Protein AF-A0A832HFG2-F1 (afdb_monomer_lite)

Sequence (215 aa):
MIRKLAVKIGLEKRGKFFDDRIAFDFKPMINHLLESFFGEQVEHHALNGVIERIPVWQYLATHFQLSTGYSTPRMMLVFLEKCRLAAIHYYNNNYVIEGNKYFPIIPRKSICEAYKNFKDYLWNVIDIDAQSMNQQVRYFRLKANNKFQFRDVMLTCDLGEKKAHELIMVMQHLGLIKCENPSDLLINRHYSFALLFMSLPSSQTETPQGLVSES

Secondary structure (DSSP, 8-state):
--------------S--S-TT----HHHHHHHHHHHHH-SEEEEE-TTS-EEEEEHHHHHHHHT--TTS---HHHHHHHHHHHHHHHHHHHHH-----S-SS--SS-HHHHHHHHHHHHHHHHHHHHHHTGGGHHHHHHHHHH--SEEEHHHHHHHHT--HHHHHHHHHHHHHTTSEEES-TTS-GGG-EEEE-GGGPPPP--------------

Structure (mmCIF, N/CA/C/O backbone):
data_AF-A0A832HFG2-F1
#
_entry.id   AF-A0A832HFG2-F1
#
loop_
_atom_site.group_PDB
_atom_site.id
_atom_site.type_symbol
_atom_site.label_atom_id
_atom_site.label_alt_id
_atom_site.label_comp_id
_atom_site.label_asym_id
_atom_site.label_entity_id
_atom_site.label_seq_id
_atom_site.pdbx_PDB_ins_code
_atom_site.Cartn_x
_atom_site.Cartn_y
_atom_site.Cartn_z
_atom_site.occupancy
_atom_site.B_iso_or_equiv
_atom_site.auth_seq_id
_atom_site.auth_comp_id
_atom_site.auth_asym_id
_atom_site.auth_atom_id
_atom_site.pdbx_PDB_model_num
ATOM 1 N N . MET A 1 1 ? 25.067 47.223 25.010 1.00 33.91 1 MET A N 1
ATOM 2 C CA . MET A 1 1 ? 23.737 47.724 24.595 1.00 33.91 1 MET A CA 1
ATOM 3 C C . MET A 1 1 ? 23.189 46.771 23.532 1.00 33.91 1 MET A C 1
ATOM 5 O O . MET A 1 1 ? 23.492 46.933 22.362 1.00 33.91 1 MET A O 1
ATOM 9 N N . ILE A 1 2 ? 22.492 45.705 23.940 1.00 28.05 2 ILE A N 1
ATOM 10 C CA . ILE A 1 2 ? 21.964 44.662 23.039 1.00 28.05 2 ILE A CA 1
ATOM 11 C C . ILE A 1 2 ? 20.440 44.800 23.047 1.00 28.05 2 ILE A C 1
ATOM 13 O O . ILE A 1 2 ? 19.812 44.595 24.085 1.00 28.05 2 ILE A O 1
ATOM 17 N N . ARG A 1 3 ? 19.842 45.209 21.922 1.00 27.83 3 ARG A N 1
ATOM 18 C CA . ARG A 1 3 ? 18.383 45.298 21.777 1.00 27.83 3 ARG A CA 1
ATOM 19 C C . ARG A 1 3 ? 17.832 43.987 21.220 1.00 27.83 3 ARG A C 1
ATOM 21 O O . ARG A 1 3 ? 18.159 43.584 20.111 1.00 27.83 3 ARG A O 1
ATOM 28 N N . LYS A 1 4 ? 16.974 43.361 22.030 1.00 35.34 4 LYS A N 1
ATOM 29 C CA . LYS A 1 4 ? 16.035 42.296 21.667 1.00 35.34 4 LYS A CA 1
ATOM 30 C C . LYS A 1 4 ? 15.167 42.736 20.484 1.00 35.34 4 LYS A C 1
ATOM 32 O O . LYS A 1 4 ? 14.599 43.825 20.525 1.00 35.34 4 LYS A O 1
ATOM 37 N N . LEU A 1 5 ? 14.972 41.850 19.513 1.00 27.36 5 LEU A N 1
ATOM 38 C CA . LEU A 1 5 ? 13.844 41.917 18.588 1.00 27.36 5 LEU A CA 1
ATOM 39 C C . LEU A 1 5 ? 13.215 40.527 18.498 1.00 27.36 5 LEU A C 1
ATOM 41 O O . LEU A 1 5 ? 13.706 39.632 17.818 1.00 27.36 5 LEU A O 1
ATOM 45 N N . ALA A 1 6 ? 12.139 40.357 19.262 1.00 32.69 6 ALA A N 1
ATOM 46 C CA . ALA A 1 6 ? 11.193 39.271 19.089 1.00 32.69 6 ALA A CA 1
ATOM 47 C C . ALA A 1 6 ? 10.381 39.565 17.822 1.00 32.69 6 ALA A C 1
ATOM 49 O O . ALA A 1 6 ? 9.654 40.558 17.773 1.00 32.69 6 ALA A O 1
ATOM 50 N N . VAL A 1 7 ? 10.513 38.723 16.796 1.00 31.81 7 VAL A N 1
ATOM 51 C CA . VAL A 1 7 ? 9.675 38.798 15.596 1.00 31.81 7 VAL A CA 1
ATOM 52 C C . VAL A 1 7 ? 8.570 37.756 15.711 1.00 31.81 7 VAL A C 1
ATOM 54 O O . VAL A 1 7 ? 8.796 36.551 15.763 1.00 31.81 7 VAL A O 1
ATOM 57 N N . LYS A 1 8 ? 7.359 38.295 15.798 1.00 30.77 8 LYS A N 1
ATOM 58 C CA . LYS A 1 8 ? 6.054 37.646 15.850 1.00 30.77 8 LYS A CA 1
ATOM 59 C C . LYS A 1 8 ? 5.861 36.792 14.586 1.00 30.77 8 LYS A C 1
ATOM 61 O O . LYS A 1 8 ? 5.775 37.332 13.487 1.00 30.77 8 LYS A O 1
ATOM 66 N N . ILE A 1 9 ? 5.809 35.468 14.733 1.00 32.28 9 ILE A N 1
ATOM 67 C CA . ILE A 1 9 ? 5.514 34.542 13.632 1.00 32.28 9 ILE A CA 1
ATOM 68 C C . ILE A 1 9 ? 4.010 34.619 13.341 1.00 32.28 9 ILE A C 1
ATOM 70 O O . ILE A 1 9 ? 3.194 34.056 14.065 1.00 32.28 9 ILE A O 1
ATOM 74 N N . GLY A 1 10 ? 3.652 35.358 12.290 1.00 28.27 10 GLY A N 1
ATOM 75 C CA . GLY A 1 10 ? 2.326 35.335 11.678 1.00 28.27 10 GLY A CA 1
ATOM 76 C C . GLY A 1 10 ? 2.211 34.163 10.704 1.00 28.27 10 GLY A C 1
ATOM 77 O O . GLY A 1 10 ? 2.682 34.235 9.570 1.00 28.27 10 GLY A O 1
ATOM 78 N N . LEU A 1 11 ? 1.588 33.080 11.163 1.00 33.16 11 LEU A N 1
ATOM 79 C CA . LEU A 1 11 ? 1.182 31.906 10.387 1.00 33.16 11 LEU A CA 1
ATOM 80 C C . LEU A 1 11 ? -0.069 32.207 9.537 1.00 33.16 11 LEU A C 1
ATOM 82 O O . LEU A 1 11 ? -1.108 31.632 9.810 1.00 33.16 11 LEU A O 1
ATOM 86 N N . GLU A 1 12 ? -0.024 33.087 8.526 1.00 32.59 12 GLU A N 1
ATOM 87 C CA . GLU A 1 12 ? -1.248 33.334 7.716 1.00 32.59 12 GLU A CA 1
ATOM 88 C C . GLU A 1 12 ? -1.092 33.544 6.198 1.00 32.59 12 GLU A C 1
ATOM 90 O O . GLU A 1 12 ? -2.097 33.723 5.518 1.00 32.59 12 GLU A O 1
ATOM 95 N N . LYS A 1 13 ? 0.097 33.461 5.582 1.00 34.69 13 LYS A N 1
ATOM 96 C CA . LYS A 1 13 ? 0.202 33.638 4.108 1.00 34.69 13 LYS A CA 1
ATOM 97 C C . LYS A 1 13 ? 1.185 32.705 3.391 1.00 34.69 13 LYS A C 1
ATOM 99 O O . LYS A 1 13 ? 1.974 33.149 2.566 1.00 34.69 13 LYS A O 1
ATOM 104 N N . ARG A 1 14 ? 1.101 31.389 3.622 1.00 34.31 14 ARG A N 1
ATOM 105 C CA . ARG A 1 14 ? 1.742 30.370 2.752 1.00 34.31 14 ARG A CA 1
ATOM 106 C C . ARG A 1 14 ? 0.775 29.831 1.687 1.00 34.31 14 ARG A C 1
ATOM 108 O O . ARG A 1 14 ? 0.582 28.630 1.575 1.00 34.31 14 ARG A O 1
ATOM 115 N N . GLY A 1 15 ? 0.139 30.730 0.936 1.00 32.56 15 GLY A N 1
ATOM 116 C CA . GLY A 1 15 ? -0.850 30.364 -0.088 1.00 32.56 15 GLY A CA 1
ATOM 117 C C . GLY A 1 15 ? -0.667 31.030 -1.450 1.00 32.56 15 GLY A C 1
ATOM 118 O O . GLY A 1 15 ? -1.544 30.882 -2.289 1.00 32.56 15 GLY A O 1
ATOM 119 N N . LYS A 1 16 ? 0.411 31.793 -1.684 1.00 35.56 16 LYS A N 1
ATOM 120 C CA . LYS A 1 16 ? 0.638 32.501 -2.960 1.00 35.56 16 LYS A CA 1
ATOM 121 C C . LYS A 1 16 ? 2.129 32.680 -3.256 1.00 35.56 16 LYS A C 1
ATOM 123 O O . LYS A 1 16 ? 2.655 33.774 -3.114 1.00 35.56 16 LYS A O 1
ATOM 128 N N . PHE A 1 17 ? 2.806 31.599 -3.630 1.00 34.53 17 PHE A N 1
ATOM 129 C CA . PHE A 1 17 ? 4.113 31.658 -4.300 1.00 34.53 17 PHE A CA 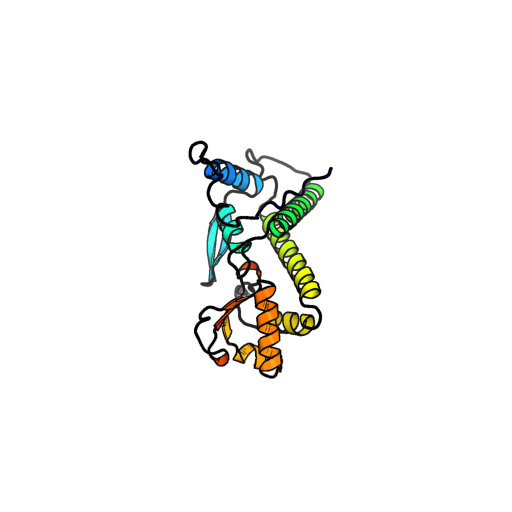1
ATOM 130 C C . PHE A 1 17 ? 4.201 30.551 -5.355 1.00 34.53 17 PHE A C 1
ATOM 132 O O . PHE A 1 17 ? 5.096 29.720 -5.328 1.00 34.53 17 PHE A O 1
ATOM 139 N N . PHE A 1 18 ? 3.240 30.530 -6.273 1.00 35.78 18 PHE A N 1
ATOM 140 C CA . PHE A 1 18 ? 3.495 30.120 -7.647 1.00 35.78 18 PHE A CA 1
ATOM 141 C C . PHE A 1 18 ? 2.817 31.183 -8.507 1.00 35.78 18 PHE A C 1
ATOM 143 O O . PHE A 1 18 ? 1.620 31.419 -8.392 1.00 35.78 18 PHE A O 1
ATOM 150 N N . ASP A 1 19 ? 3.637 31.954 -9.211 1.00 33.66 19 ASP A N 1
ATOM 151 C CA . ASP A 1 19 ? 3.201 32.986 -10.141 1.00 33.66 19 ASP A CA 1
ATOM 152 C C . ASP A 1 19 ? 2.594 32.280 -11.361 1.00 33.66 19 ASP A C 1
ATOM 154 O O . ASP A 1 19 ? 3.308 31.621 -12.118 1.00 33.66 19 ASP A O 1
ATOM 158 N N . ASP A 1 20 ? 1.276 32.393 -11.540 1.00 38.72 20 ASP A N 1
ATOM 159 C CA . ASP A 1 20 ? 0.493 31.754 -12.613 1.00 38.72 20 ASP A CA 1
ATOM 160 C C . ASP A 1 20 ? 0.859 32.247 -14.034 1.00 38.72 20 ASP A C 1
ATOM 162 O O . ASP A 1 20 ? 0.207 31.900 -15.016 1.00 38.72 20 ASP A O 1
ATOM 166 N N . ARG A 1 21 ? 1.912 33.061 -14.179 1.00 37.81 21 ARG A N 1
ATOM 167 C CA . ARG A 1 21 ? 2.400 33.597 -15.461 1.00 37.81 21 ARG A CA 1
ATOM 168 C C . ARG A 1 21 ? 3.564 32.812 -16.070 1.00 37.81 21 ARG A C 1
ATOM 170 O O . ARG A 1 21 ? 3.976 33.123 -17.183 1.00 37.81 21 ARG A O 1
ATOM 177 N N . ILE A 1 22 ? 4.052 31.772 -15.388 1.00 41.56 22 ILE A N 1
ATOM 178 C CA . ILE A 1 22 ? 4.981 30.766 -15.939 1.00 41.56 22 ILE A CA 1
ATOM 179 C C . ILE A 1 22 ? 4.346 29.372 -15.813 1.00 41.56 22 ILE A C 1
ATOM 181 O O . ILE A 1 22 ? 4.968 28.408 -15.379 1.00 41.56 22 ILE A O 1
ATOM 185 N N . ALA A 1 23 ? 3.073 29.241 -16.183 1.00 40.44 23 ALA A N 1
ATOM 186 C CA . ALA A 1 23 ? 2.480 27.938 -16.451 1.00 40.44 23 ALA A CA 1
ATOM 187 C C . ALA A 1 23 ? 2.854 27.516 -17.882 1.00 40.44 23 ALA A C 1
ATOM 189 O O . ALA A 1 23 ? 2.008 27.446 -18.769 1.00 40.44 23 ALA A O 1
ATOM 190 N N . PHE A 1 24 ? 4.145 27.265 -18.132 1.00 47.78 24 PHE A N 1
ATOM 191 C CA . PHE A 1 24 ? 4.485 26.334 -19.205 1.00 47.78 24 PHE A CA 1
ATOM 192 C C . PHE A 1 24 ? 3.802 25.032 -18.792 1.00 47.78 24 PHE A C 1
ATOM 194 O O . PHE A 1 24 ? 4.048 24.553 -17.683 1.00 47.78 24 PHE A O 1
ATOM 201 N N . ASP A 1 25 ? 2.858 24.532 -19.588 1.00 55.69 25 ASP A N 1
ATOM 202 C CA . ASP A 1 25 ? 2.161 23.295 -19.256 1.00 55.69 25 ASP A CA 1
ATOM 203 C C . ASP A 1 25 ? 3.201 22.172 -19.336 1.00 55.69 25 ASP A C 1
ATOM 205 O O . ASP A 1 25 ? 3.482 21.614 -20.390 1.00 55.69 25 ASP A O 1
ATOM 209 N N . PHE A 1 26 ? 3.893 21.922 -18.224 1.00 58.81 26 PHE A N 1
ATOM 210 C CA . PHE A 1 26 ? 4.917 20.890 -18.108 1.00 58.81 26 PHE A CA 1
ATOM 211 C C . PHE A 1 26 ? 4.281 19.501 -18.132 1.00 58.81 26 PHE A C 1
ATOM 213 O O . PHE A 1 26 ? 4.983 18.508 -18.294 1.00 58.81 26 PHE A O 1
ATOM 220 N N . LYS A 1 27 ? 2.956 19.403 -17.981 1.00 62.97 27 LYS A N 1
ATOM 221 C CA . LYS A 1 27 ? 2.238 18.138 -17.851 1.00 62.97 27 LYS A CA 1
ATOM 222 C C . LYS A 1 27 ? 2.335 17.262 -19.109 1.00 62.97 27 LYS A C 1
ATOM 224 O O . LYS A 1 27 ? 2.682 16.095 -18.948 1.00 62.97 27 LYS A O 1
ATOM 229 N N . PRO A 1 28 ? 2.135 17.763 -20.345 1.00 69.06 28 PRO A N 1
ATOM 230 C CA . PRO A 1 28 ? 2.332 16.977 -21.561 1.00 69.06 28 PRO A CA 1
ATOM 231 C C . PRO A 1 28 ? 3.792 16.556 -21.743 1.00 69.06 28 PRO A C 1
ATOM 233 O O . PRO A 1 28 ? 4.052 15.413 -22.099 1.00 69.06 28 PRO A O 1
ATOM 236 N N . MET A 1 29 ? 4.751 17.437 -21.430 1.00 69.25 29 MET A N 1
ATOM 237 C CA . MET A 1 29 ? 6.182 17.123 -21.520 1.00 69.25 29 MET A CA 1
ATOM 238 C C . MET A 1 29 ? 6.594 16.037 -20.514 1.00 69.25 29 MET A C 1
ATOM 240 O O . MET A 1 29 ? 7.315 15.108 -20.869 1.00 69.25 29 MET A O 1
ATOM 244 N N . ILE A 1 30 ? 6.111 16.121 -19.271 1.00 67.81 30 ILE A N 1
ATOM 245 C CA . ILE A 1 30 ? 6.338 15.113 -18.228 1.00 67.81 30 ILE A CA 1
ATOM 246 C C . ILE A 1 30 ? 5.674 13.790 -18.612 1.00 67.81 30 ILE A C 1
ATOM 248 O O . ILE A 1 30 ? 6.295 12.743 -18.465 1.00 67.81 30 ILE A O 1
ATOM 252 N N . ASN A 1 31 ? 4.447 13.819 -19.136 1.00 70.00 31 ASN A N 1
ATOM 253 C CA . ASN A 1 31 ? 3.761 12.612 -19.593 1.00 70.00 31 ASN A CA 1
ATOM 254 C C . ASN A 1 31 ? 4.533 11.934 -20.729 1.00 70.00 31 ASN A C 1
ATOM 256 O O . ASN A 1 31 ? 4.782 10.736 -20.644 1.00 70.00 31 ASN A O 1
ATOM 260 N N . HIS A 1 32 ? 5.010 12.694 -21.720 1.00 67.44 32 HIS A N 1
ATOM 261 C CA . HIS A 1 32 ? 5.836 12.152 -22.799 1.00 67.44 32 HIS A CA 1
ATOM 262 C C . HIS A 1 32 ? 7.171 11.593 -22.307 1.00 67.44 32 HIS A C 1
ATOM 264 O O . HIS A 1 32 ? 7.631 10.561 -22.798 1.00 67.44 32 HIS A O 1
ATOM 270 N N . LEU A 1 33 ? 7.790 12.240 -21.317 1.00 67.62 33 LEU A N 1
ATOM 271 C CA . LEU A 1 33 ? 8.981 11.711 -20.666 1.00 67.62 33 LEU A CA 1
ATOM 272 C C . LEU A 1 33 ? 8.664 10.368 -19.993 1.00 67.62 33 LEU A C 1
ATOM 274 O O . LEU A 1 33 ? 9.353 9.383 -20.234 1.00 67.62 33 LEU A O 1
ATOM 278 N N . LEU A 1 34 ? 7.591 10.293 -19.202 1.00 67.88 34 LEU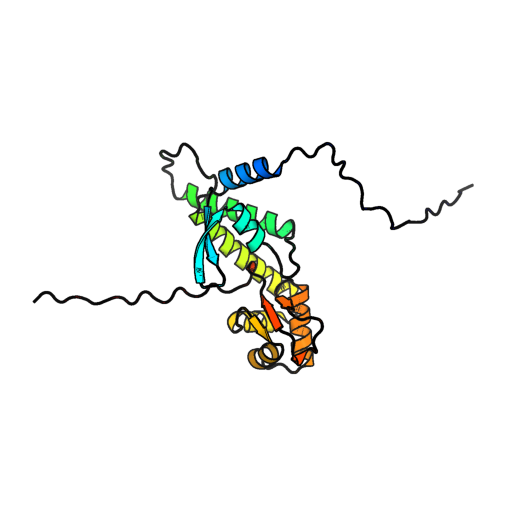 A N 1
ATOM 279 C CA . LEU A 1 34 ? 7.168 9.058 -18.539 1.00 67.88 34 LEU A CA 1
ATOM 280 C C . LEU A 1 34 ? 6.860 7.943 -19.545 1.00 67.88 34 LEU A C 1
ATOM 282 O O . LEU A 1 34 ? 7.320 6.821 -19.361 1.00 67.88 34 LEU A O 1
ATOM 286 N N . GLU A 1 35 ? 6.152 8.247 -20.628 1.00 70.44 35 GLU A N 1
ATOM 287 C CA . GLU A 1 35 ? 5.851 7.297 -21.705 1.00 70.44 35 GLU A CA 1
ATOM 288 C C . GLU A 1 35 ? 7.126 6.825 -22.422 1.00 70.44 35 GLU A C 1
ATOM 290 O O . GLU A 1 35 ? 7.255 5.647 -22.743 1.00 70.44 35 GLU A O 1
ATOM 295 N N . SER A 1 36 ? 8.120 7.700 -22.595 1.00 65.56 36 SER A N 1
ATOM 296 C CA . SER A 1 36 ? 9.416 7.332 -23.185 1.00 65.56 36 SER A CA 1
ATOM 297 C C . SER A 1 36 ? 10.249 6.429 -22.267 1.00 65.56 36 SER A C 1
ATOM 299 O O . SER A 1 36 ? 10.981 5.563 -22.739 1.00 65.56 36 SER A O 1
ATOM 301 N N . PHE A 1 37 ? 10.148 6.608 -20.947 1.00 66.06 37 PHE A N 1
ATOM 302 C CA . PHE A 1 37 ? 10.891 5.805 -19.968 1.00 66.06 37 PHE A CA 1
ATOM 303 C C . PHE A 1 37 ? 10.221 4.460 -19.662 1.00 66.06 37 PHE A C 1
ATOM 305 O O . PHE A 1 37 ? 10.916 3.454 -19.500 1.00 66.06 37 PHE A O 1
ATOM 312 N N . PHE A 1 38 ? 8.890 4.445 -19.577 1.00 65.06 38 PHE A N 1
ATOM 313 C CA . PHE A 1 38 ? 8.098 3.320 -19.078 1.00 65.06 38 PHE A CA 1
ATOM 314 C C . PHE A 1 38 ? 7.196 2.662 -20.144 1.00 65.06 38 PHE A C 1
ATOM 316 O O . PHE A 1 38 ? 6.527 1.666 -19.865 1.00 65.06 38 PHE A O 1
ATOM 323 N N . GLY A 1 39 ? 7.178 3.187 -21.369 1.00 67.38 39 GLY A N 1
ATOM 324 C CA . GLY A 1 39 ? 6.240 2.794 -22.419 1.00 67.38 39 GLY A CA 1
ATOM 325 C C . GLY A 1 39 ? 4.888 3.506 -22.303 1.00 67.38 39 GLY A C 1
ATOM 326 O O . GLY A 1 39 ? 4.540 4.071 -21.269 1.00 67.38 39 GLY A O 1
ATOM 327 N N . GLU A 1 40 ? 4.102 3.472 -23.379 1.00 67.62 40 GLU A N 1
ATOM 328 C CA . GLU A 1 40 ? 2.855 4.247 -23.467 1.00 67.62 40 GLU A CA 1
ATOM 329 C C . GLU A 1 40 ? 1.728 3.691 -22.584 1.00 67.62 40 GLU A C 1
ATOM 331 O O . GLU A 1 40 ? 0.947 4.453 -22.019 1.00 67.62 40 GLU A O 1
ATOM 336 N N . GLN A 1 41 ? 1.621 2.364 -22.457 1.00 74.44 41 GLN A N 1
ATOM 337 C CA . GLN A 1 41 ? 0.454 1.688 -21.876 1.00 74.44 41 GLN A CA 1
ATOM 338 C C . GLN A 1 41 ? 0.859 0.510 -20.982 1.00 74.44 41 GLN A C 1
ATOM 340 O O . GLN A 1 41 ? 1.781 -0.247 -21.302 1.00 74.44 41 GLN A O 1
ATOM 345 N N . VAL A 1 42 ? 0.104 0.302 -19.903 1.00 70.62 42 VAL A N 1
ATOM 346 C CA . VAL A 1 42 ? 0.225 -0.846 -18.992 1.00 70.62 42 VAL A CA 1
ATOM 347 C C . VAL A 1 42 ? -1.111 -1.572 -18.839 1.00 70.62 42 VAL A C 1
ATOM 349 O O . VAL A 1 42 ? -2.170 -1.002 -19.084 1.00 70.62 42 VAL A O 1
ATOM 352 N N . GLU A 1 43 ? -1.055 -2.850 -18.460 1.00 70.94 43 GLU A N 1
ATOM 353 C CA . GLU A 1 43 ? -2.250 -3.654 -18.182 1.00 70.94 43 GLU A CA 1
ATOM 354 C C . GLU A 1 43 ? -2.656 -3.414 -16.731 1.00 70.94 43 GLU A C 1
ATOM 356 O O . GLU A 1 43 ? -1.859 -3.618 -15.816 1.00 70.94 43 GLU A O 1
ATOM 361 N N . HIS A 1 44 ? -3.879 -2.936 -16.535 1.00 69.00 44 HIS A N 1
ATOM 362 C CA . HIS A 1 44 ? -4.461 -2.619 -15.243 1.00 69.00 44 HIS A CA 1
ATOM 363 C C . HIS A 1 44 ? -5.646 -3.543 -14.987 1.00 69.00 44 HIS A C 1
ATOM 365 O O . HIS A 1 44 ? -6.605 -3.577 -15.752 1.00 69.00 44 HIS A O 1
ATOM 371 N N . HIS A 1 45 ? -5.579 -4.273 -13.878 1.00 67.69 45 HIS A N 1
ATOM 372 C CA . HIS A 1 45 ? -6.702 -5.032 -13.343 1.00 67.69 45 HIS A CA 1
ATOM 373 C C . HIS A 1 45 ? -7.576 -4.098 -12.506 1.00 67.69 45 HIS A C 1
ATOM 375 O O . HIS A 1 45 ? -7.262 -3.821 -11.347 1.00 67.69 45 HIS A O 1
ATOM 381 N N . ALA A 1 46 ? -8.645 -3.584 -13.105 1.00 65.25 46 ALA A N 1
ATOM 382 C CA . ALA A 1 46 ? -9.580 -2.709 -12.421 1.00 65.25 46 ALA A CA 1
ATOM 383 C C . ALA A 1 46 ? -10.331 -3.460 -11.303 1.00 65.25 46 ALA A C 1
ATOM 385 O O . ALA A 1 46 ? -10.425 -4.689 -11.279 1.00 65.25 46 ALA A O 1
ATOM 386 N N . LEU A 1 47 ? -10.900 -2.707 -10.355 1.00 60.44 47 LEU A N 1
ATOM 387 C CA . LEU A 1 47 ? -11.604 -3.252 -9.181 1.00 60.44 47 LEU A CA 1
ATOM 388 C C . LEU A 1 47 ? -12.820 -4.130 -9.527 1.00 60.44 47 LEU A C 1
ATOM 390 O O . LEU A 1 47 ? -13.261 -4.920 -8.699 1.00 60.44 47 LEU A O 1
ATOM 394 N N . ASN A 1 48 ? -13.363 -3.984 -10.734 1.00 66.38 48 ASN A N 1
ATOM 395 C CA . ASN A 1 48 ? -14.454 -4.791 -11.284 1.00 66.38 48 ASN A CA 1
ATOM 396 C C . ASN A 1 48 ? -13.969 -6.111 -11.924 1.00 66.38 48 ASN A C 1
ATOM 398 O O . ASN A 1 48 ? -14.784 -6.851 -12.466 1.00 66.38 48 ASN A O 1
ATOM 402 N N . GLY A 1 49 ? -12.664 -6.401 -11.882 1.00 56.53 49 GLY A N 1
ATOM 403 C CA . GLY A 1 49 ? -12.057 -7.586 -12.491 1.00 56.53 49 GLY A CA 1
ATOM 404 C C . GLY A 1 49 ? -11.769 -7.453 -13.989 1.00 56.53 49 GLY A C 1
ATOM 405 O O . GLY A 1 49 ? -11.241 -8.391 -14.583 1.00 56.53 49 GLY A O 1
ATOM 406 N N . VAL A 1 50 ? -12.076 -6.306 -14.604 1.00 70.38 50 VAL A N 1
ATOM 407 C CA . VAL A 1 50 ? -11.789 -6.047 -16.019 1.00 70.38 50 VAL A CA 1
ATOM 408 C C . VAL A 1 50 ? -10.314 -5.688 -16.186 1.00 70.38 50 VAL A C 1
ATOM 410 O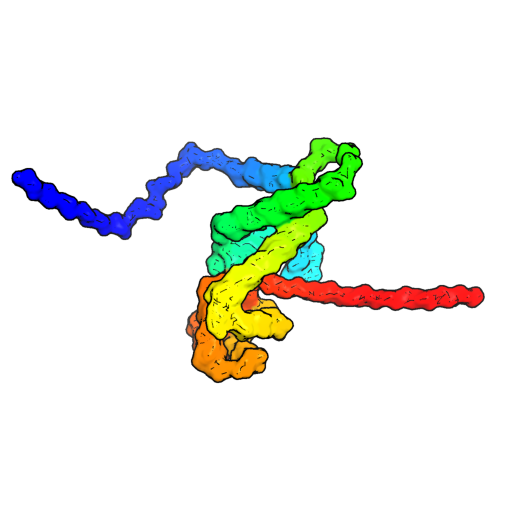 O . VAL A 1 50 ? -9.750 -4.924 -15.402 1.00 70.38 50 VAL A O 1
ATOM 413 N N . ILE A 1 51 ? -9.683 -6.256 -17.214 1.00 71.88 51 ILE A N 1
ATOM 414 C CA . ILE A 1 51 ? -8.321 -5.904 -17.614 1.00 71.88 51 ILE A CA 1
ATOM 415 C C . ILE A 1 51 ? -8.415 -4.793 -18.655 1.00 71.88 51 ILE A C 1
ATOM 417 O O . ILE A 1 51 ? -8.923 -5.005 -19.754 1.00 71.88 51 ILE A O 1
ATOM 421 N N . GLU A 1 52 ? -7.908 -3.616 -18.313 1.00 78.00 52 GLU A N 1
ATOM 422 C CA . GLU A 1 52 ? -7.898 -2.443 -19.182 1.00 78.00 52 GLU A CA 1
ATOM 423 C C . GLU A 1 52 ? -6.456 -2.033 -19.491 1.00 78.00 52 GLU A C 1
ATOM 425 O O . GLU A 1 52 ? -5.550 -2.199 -18.671 1.00 78.00 52 GLU A O 1
ATOM 430 N N . ARG A 1 53 ? -6.222 -1.486 -20.688 1.00 73.81 53 ARG A N 1
ATOM 431 C CA . ARG A 1 53 ? -4.953 -0.821 -21.002 1.00 73.81 53 ARG A CA 1
ATOM 432 C C . ARG A 1 53 ? -5.092 0.651 -20.671 1.00 73.81 53 ARG A C 1
ATOM 434 O O . ARG A 1 53 ? -5.940 1.325 -21.250 1.00 73.81 53 ARG A O 1
ATOM 441 N N . ILE A 1 54 ? -4.277 1.118 -19.732 1.00 76.81 54 ILE A N 1
ATOM 442 C CA . ILE A 1 54 ? -4.250 2.525 -19.341 1.00 76.81 54 ILE A CA 1
ATOM 443 C C . ILE A 1 54 ? -2.856 3.118 -19.549 1.00 76.81 54 ILE A C 1
ATOM 445 O O . ILE A 1 54 ? -1.855 2.395 -19.441 1.00 76.81 54 ILE A O 1
ATOM 449 N N . PRO A 1 55 ? -2.762 4.437 -19.794 1.00 72.44 55 PRO A N 1
ATOM 450 C CA . PRO A 1 55 ? -1.486 5.123 -19.837 1.00 72.44 55 PRO A CA 1
ATOM 451 C C . PRO A 1 55 ? -0.682 4.911 -18.556 1.00 72.44 55 PRO A C 1
ATOM 453 O O . PRO A 1 55 ? -1.224 4.959 -17.446 1.00 72.44 55 PRO A O 1
ATOM 456 N N . VAL A 1 56 ? 0.631 4.729 -18.690 1.00 71.50 56 VAL A N 1
ATOM 457 C CA . VAL A 1 56 ? 1.492 4.420 -17.539 1.00 71.50 56 VAL A CA 1
ATOM 458 C C . VAL A 1 56 ? 1.435 5.495 -16.452 1.00 71.50 56 VAL A C 1
ATOM 460 O O . VAL A 1 56 ? 1.416 5.179 -15.267 1.00 71.50 56 VAL A O 1
ATOM 463 N N . TRP A 1 57 ? 1.311 6.768 -16.821 1.00 72.38 57 TRP A N 1
ATOM 464 C CA . TRP A 1 57 ? 1.185 7.859 -15.858 1.00 72.38 57 TRP A CA 1
ATOM 465 C C . TRP A 1 57 ? -0.135 7.798 -15.072 1.00 72.38 57 TRP A C 1
ATOM 467 O O . TRP A 1 57 ? -0.138 8.129 -13.888 1.00 72.38 57 TRP A O 1
ATOM 477 N N . GLN A 1 58 ? -1.236 7.319 -15.669 1.00 73.00 58 GLN A N 1
ATOM 478 C CA . GLN A 1 58 ? -2.500 7.090 -14.950 1.00 73.00 58 GLN A CA 1
ATOM 479 C C . GLN A 1 58 ? -2.363 5.939 -13.957 1.00 73.00 58 GLN A C 1
ATOM 481 O O . GLN A 1 58 ? -2.842 6.024 -12.822 1.00 73.00 58 GLN A O 1
ATOM 486 N N . TYR A 1 59 ? -1.667 4.879 -14.367 1.00 75.12 59 TYR A N 1
ATOM 487 C CA . TYR A 1 59 ? -1.361 3.758 -13.490 1.00 75.12 59 TYR A CA 1
ATOM 488 C C . TYR A 1 59 ? -0.531 4.225 -12.292 1.00 75.12 59 TYR A C 1
ATOM 490 O O . TYR A 1 59 ? -0.934 4.026 -11.149 1.00 75.12 59 TYR A O 1
ATOM 498 N N . LEU A 1 60 ? 0.570 4.945 -12.534 1.00 74.00 60 LEU A N 1
ATOM 499 C CA . LEU A 1 60 ? 1.420 5.497 -11.477 1.00 74.00 60 LEU A CA 1
ATOM 500 C C . LEU A 1 60 ? 0.656 6.486 -10.577 1.00 74.00 60 LEU A C 1
ATOM 502 O O . LEU A 1 60 ? 0.824 6.470 -9.362 1.00 74.00 60 LEU A O 1
ATOM 506 N N . ALA A 1 61 ? -0.221 7.321 -11.134 1.00 73.19 61 ALA A N 1
ATOM 507 C CA . ALA A 1 61 ? -0.986 8.290 -10.351 1.00 73.19 61 ALA A CA 1
ATOM 508 C C . ALA A 1 61 ? -1.965 7.634 -9.364 1.00 73.19 61 ALA A C 1
ATOM 510 O O . ALA A 1 61 ? -2.198 8.177 -8.289 1.00 73.19 61 ALA A O 1
ATOM 511 N N . THR A 1 62 ? -2.524 6.473 -9.711 1.00 71.00 62 THR A N 1
ATOM 512 C CA . THR A 1 62 ? -3.530 5.770 -8.896 1.00 71.00 62 THR A CA 1
ATOM 513 C C . THR A 1 62 ? -2.915 4.722 -7.969 1.00 71.00 62 THR A C 1
ATOM 515 O O . THR A 1 62 ? -3.351 4.566 -6.831 1.00 71.00 62 THR A O 1
ATOM 518 N N . HIS A 1 63 ? -1.863 4.035 -8.415 1.00 73.06 63 HIS A N 1
ATOM 519 C CA . HIS A 1 63 ? -1.262 2.908 -7.699 1.00 73.06 63 HIS A CA 1
ATOM 520 C C . HIS A 1 63 ? -0.214 3.313 -6.657 1.00 73.06 63 HIS A C 1
ATOM 522 O O . HIS A 1 63 ? 0.265 2.447 -5.931 1.00 73.06 63 HIS A O 1
ATOM 528 N N . PHE A 1 64 ? 0.149 4.597 -6.576 1.00 77.00 64 PHE A N 1
ATOM 529 C CA . PHE A 1 64 ? 1.145 5.117 -5.627 1.00 77.00 64 PHE A CA 1
ATOM 530 C C . PHE A 1 64 ? 0.542 5.899 -4.463 1.00 77.00 64 PHE A C 1
ATOM 532 O O . PHE A 1 64 ? 1.275 6.322 -3.567 1.00 77.00 64 PHE A O 1
ATOM 539 N N . GLN A 1 65 ? -0.778 6.067 -4.461 1.00 81.25 65 GLN A N 1
ATOM 540 C CA . GLN A 1 65 ? -1.477 6.767 -3.399 1.00 81.25 65 GLN A CA 1
ATOM 541 C C . GLN A 1 65 ? -1.629 5.860 -2.180 1.00 81.25 65 GLN A C 1
ATOM 543 O O . GLN A 1 65 ? -2.099 4.723 -2.276 1.00 81.25 65 GLN A O 1
ATOM 548 N N . LEU A 1 66 ? -1.254 6.394 -1.019 1.00 84.62 66 LEU A N 1
ATOM 549 C CA . LEU A 1 66 ? -1.668 5.844 0.265 1.00 84.62 66 LEU A CA 1
ATOM 550 C C . LEU A 1 66 ? -3.166 6.098 0.478 1.00 84.62 66 LEU A C 1
ATOM 552 O O . LEU A 1 66 ? -3.811 6.825 -0.280 1.00 84.62 66 LEU A O 1
ATOM 556 N N . SER A 1 67 ? -3.733 5.545 1.546 1.00 81.75 67 SER A N 1
ATOM 557 C CA . SER A 1 67 ? -5.149 5.736 1.879 1.00 81.75 67 SER A CA 1
ATOM 558 C C . SER A 1 67 ? -5.539 7.198 2.131 1.00 81.75 67 SER A C 1
ATOM 560 O O . SER A 1 67 ? -6.713 7.548 2.037 1.00 81.75 67 SER A O 1
ATOM 562 N N . THR A 1 68 ? -4.552 8.061 2.388 1.00 77.44 68 THR A N 1
ATOM 563 C CA . THR A 1 68 ? -4.696 9.517 2.507 1.00 77.44 68 THR A CA 1
ATOM 564 C C . THR A 1 68 ? -4.898 10.227 1.164 1.00 77.44 68 THR A C 1
ATOM 566 O O . THR A 1 68 ? -5.180 11.420 1.154 1.00 77.44 68 THR A O 1
ATOM 569 N N . GLY A 1 69 ? -4.745 9.525 0.035 1.00 74.00 69 GLY A N 1
ATOM 570 C CA . GLY A 1 69 ? -4.820 10.091 -1.317 1.00 74.00 69 GLY A CA 1
ATOM 571 C C . GLY A 1 69 ? -3.517 10.731 -1.803 1.00 74.00 69 GLY A C 1
ATOM 572 O O . GLY A 1 69 ? -3.458 11.215 -2.931 1.00 74.00 69 GLY A O 1
ATOM 573 N N . TYR A 1 70 ? -2.462 10.716 -0.985 1.00 77.25 70 TYR A N 1
ATOM 574 C CA . TYR A 1 70 ? -1.164 11.295 -1.327 1.00 77.25 70 TYR A CA 1
ATOM 575 C C . TYR A 1 70 ? -0.094 10.215 -1.497 1.00 77.25 70 TYR A C 1
ATOM 577 O O . TYR A 1 70 ? -0.075 9.206 -0.788 1.00 77.25 70 TYR A O 1
ATOM 585 N N . SER A 1 71 ? 0.832 10.465 -2.420 1.00 78.44 71 SER A N 1
ATOM 586 C CA . SER A 1 71 ? 2.074 9.705 -2.578 1.00 78.44 71 SER A CA 1
ATOM 587 C C . SER A 1 71 ? 3.204 10.472 -1.897 1.00 78.44 71 SER A C 1
ATOM 589 O O . SER A 1 71 ? 3.299 11.693 -2.039 1.00 78.44 71 SER A O 1
ATOM 591 N N . THR A 1 72 ? 4.090 9.790 -1.172 1.00 78.56 72 THR A N 1
ATOM 592 C CA . THR A 1 72 ? 5.264 10.468 -0.601 1.00 78.56 72 THR A CA 1
ATOM 593 C C . THR A 1 72 ? 6.401 10.533 -1.629 1.00 78.56 72 THR A C 1
ATOM 595 O O . THR A 1 72 ? 6.609 9.563 -2.365 1.00 78.56 72 THR A O 1
ATOM 598 N N . PRO A 1 73 ? 7.207 11.613 -1.667 1.00 75.44 73 PRO A N 1
ATOM 599 C CA . PRO A 1 73 ? 8.374 11.683 -2.553 1.00 75.44 73 PRO A CA 1
ATOM 600 C C . PRO A 1 73 ? 9.333 10.500 -2.365 1.00 75.44 73 PRO A C 1
ATOM 602 O O . PRO A 1 73 ? 9.882 9.972 -3.328 1.00 75.44 73 PRO A O 1
ATOM 605 N N . ARG A 1 74 ? 9.480 10.023 -1.121 1.00 79.44 74 ARG A N 1
ATOM 606 C CA . ARG A 1 74 ? 10.305 8.855 -0.791 1.00 79.44 74 ARG A CA 1
ATOM 607 C C . ARG A 1 74 ? 9.810 7.584 -1.483 1.00 79.44 74 ARG A C 1
ATOM 609 O O . ARG A 1 74 ? 10.628 6.852 -2.027 1.00 79.44 74 ARG A O 1
ATOM 616 N N . MET A 1 75 ? 8.500 7.332 -1.499 1.00 82.56 75 MET A N 1
ATOM 617 C CA . MET A 1 75 ? 7.920 6.179 -2.202 1.00 82.56 75 MET A CA 1
ATOM 618 C C . MET A 1 75 ? 8.228 6.217 -3.700 1.00 82.56 75 MET A C 1
ATOM 620 O O . MET A 1 75 ? 8.616 5.201 -4.271 1.00 82.56 75 MET A O 1
ATOM 624 N N . MET A 1 76 ? 8.114 7.395 -4.317 1.00 81.19 76 MET A N 1
ATOM 625 C CA . MET A 1 76 ? 8.420 7.569 -5.738 1.00 81.19 76 MET A CA 1
ATOM 626 C C . MET A 1 76 ? 9.900 7.293 -6.024 1.00 81.19 76 MET A C 1
ATOM 628 O O . MET A 1 76 ? 10.210 6.532 -6.934 1.00 81.19 76 MET A O 1
ATOM 632 N N . LEU A 1 77 ? 10.814 7.832 -5.208 1.00 82.06 77 LEU A N 1
ATOM 633 C CA . LEU A 1 77 ? 12.254 7.592 -5.352 1.00 82.06 77 LEU A CA 1
ATOM 634 C C . LEU A 1 77 ? 12.621 6.111 -5.201 1.00 82.06 77 LEU A C 1
ATOM 636 O O . LEU A 1 77 ? 13.410 5.592 -5.987 1.00 82.06 77 LEU A O 1
ATOM 640 N N . VAL A 1 78 ? 12.030 5.414 -4.227 1.00 86.19 78 VAL A N 1
ATOM 641 C CA . VAL A 1 78 ? 12.274 3.976 -4.048 1.00 86.19 78 VAL A CA 1
ATOM 642 C C . VAL A 1 78 ? 11.784 3.187 -5.258 1.00 86.19 78 VAL A C 1
ATOM 644 O O . VAL A 1 78 ? 12.478 2.279 -5.709 1.00 86.19 78 VAL A O 1
ATOM 647 N N . PHE A 1 79 ? 10.617 3.519 -5.808 1.00 86.00 79 PHE A N 1
ATOM 648 C CA . PHE A 1 79 ? 10.125 2.846 -7.006 1.00 86.00 79 PHE A CA 1
ATOM 649 C C . PHE A 1 79 ? 11.008 3.095 -8.226 1.00 86.00 79 PHE A C 1
ATOM 651 O O . PHE A 1 79 ? 11.346 2.137 -8.916 1.00 86.00 79 PHE A O 1
ATOM 658 N N . LEU A 1 80 ? 11.456 4.335 -8.448 1.00 83.06 80 LEU A N 1
ATOM 659 C CA . LEU A 1 80 ? 12.414 4.645 -9.513 1.00 83.06 80 LEU A CA 1
ATOM 660 C C . LEU A 1 80 ? 13.699 3.821 -9.373 1.00 83.06 80 LEU A C 1
ATOM 662 O O . LEU A 1 80 ? 14.193 3.278 -10.361 1.00 83.06 80 LEU A O 1
ATOM 666 N N . GLU A 1 81 ? 14.197 3.649 -8.148 1.00 85.75 81 GLU A N 1
ATOM 667 C CA . GLU A 1 81 ? 15.345 2.783 -7.884 1.00 85.75 81 GLU A CA 1
ATOM 668 C C . GLU A 1 81 ? 15.044 1.311 -8.215 1.00 85.75 81 GLU A C 1
ATOM 670 O O . GLU A 1 81 ? 15.868 0.635 -8.833 1.00 85.75 81 GLU A O 1
ATOM 675 N N . LYS A 1 82 ? 13.847 0.800 -7.891 1.00 86.75 82 LYS A N 1
ATOM 676 C CA . LYS A 1 82 ? 13.440 -0.561 -8.291 1.00 86.75 82 LYS A CA 1
ATOM 677 C C . LYS A 1 82 ? 13.341 -0.714 -9.807 1.00 86.75 82 LYS A C 1
ATOM 679 O O . LYS A 1 82 ? 13.773 -1.740 -10.329 1.00 86.75 82 LYS A O 1
ATOM 684 N N . CYS A 1 83 ? 12.839 0.293 -10.516 1.00 82.56 83 CYS A N 1
ATOM 685 C CA . CYS A 1 83 ? 12.797 0.300 -11.975 1.00 82.56 83 CYS A CA 1
ATOM 686 C C . CYS A 1 83 ? 14.201 0.281 -12.588 1.00 82.56 83 CYS A C 1
ATOM 688 O O . CYS A 1 83 ? 14.454 -0.501 -13.504 1.00 82.56 83 CYS A O 1
ATOM 690 N N . ARG A 1 84 ? 15.129 1.080 -12.045 1.00 83.19 84 ARG A N 1
ATOM 691 C CA . ARG A 1 84 ? 16.540 1.085 -12.456 1.00 83.19 84 ARG A CA 1
ATOM 692 C C . ARG A 1 84 ? 17.175 -0.295 -12.287 1.00 83.19 84 ARG A C 1
ATOM 694 O O . ARG A 1 84 ? 17.808 -0.792 -13.214 1.00 83.19 84 ARG A O 1
ATOM 701 N N . LEU A 1 85 ? 16.985 -0.926 -11.128 1.00 84.94 85 LEU A N 1
ATOM 702 C CA . LEU A 1 85 ? 17.520 -2.261 -10.845 1.00 84.94 85 LEU A CA 1
ATOM 703 C C . LEU A 1 85 ? 16.935 -3.330 -11.780 1.00 84.94 85 LEU A C 1
ATOM 705 O O . LEU A 1 85 ? 17.683 -4.159 -12.293 1.00 84.94 85 LEU A O 1
ATOM 709 N N . ALA A 1 86 ? 15.627 -3.284 -12.045 1.00 80.19 86 ALA A N 1
ATOM 710 C CA . ALA A 1 86 ? 14.966 -4.224 -12.949 1.00 80.19 86 ALA A CA 1
ATOM 711 C C . ALA A 1 86 ? 15.440 -4.064 -14.406 1.00 80.19 86 ALA A C 1
ATOM 713 O O . ALA A 1 86 ? 15.631 -5.059 -15.105 1.00 80.19 86 ALA A O 1
ATOM 714 N N . ALA A 1 87 ? 15.688 -2.829 -14.856 1.00 78.00 87 ALA A N 1
ATOM 715 C CA . ALA A 1 87 ? 16.269 -2.571 -16.171 1.00 78.00 87 ALA A CA 1
ATOM 716 C C . ALA A 1 87 ? 17.706 -3.106 -16.275 1.00 78.00 87 ALA A C 1
ATOM 718 O O . ALA A 1 87 ? 18.019 -3.815 -17.227 1.00 78.00 87 ALA A O 1
ATOM 719 N N . ILE A 1 88 ? 18.560 -2.838 -15.278 1.00 81.19 88 ILE A N 1
ATOM 720 C CA . ILE A 1 88 ? 19.933 -3.372 -15.237 1.00 81.19 88 ILE A CA 1
ATOM 721 C C . ILE A 1 88 ? 19.919 -4.900 -15.309 1.00 81.19 88 ILE A C 1
ATOM 723 O O . ILE A 1 88 ? 20.638 -5.484 -16.115 1.00 81.19 88 ILE A O 1
ATOM 727 N N . HIS A 1 89 ? 19.077 -5.548 -14.500 1.00 81.62 89 HIS A N 1
ATOM 728 C CA . HIS A 1 89 ? 18.938 -7.001 -14.512 1.00 81.62 89 HIS A CA 1
ATOM 729 C C . HIS A 1 89 ? 18.509 -7.525 -15.889 1.00 81.62 89 HIS A C 1
ATOM 731 O O . HIS A 1 89 ? 19.075 -8.495 -16.385 1.00 81.62 89 HIS A O 1
ATOM 737 N N . TYR A 1 90 ? 17.544 -6.870 -16.536 1.00 77.94 90 TYR A N 1
ATOM 738 C CA . TYR A 1 90 ? 17.100 -7.262 -17.869 1.00 77.94 90 TYR A CA 1
ATOM 739 C C . TYR A 1 90 ? 18.224 -7.170 -18.909 1.00 77.94 90 TYR A C 1
ATOM 741 O O . TYR A 1 90 ? 18.474 -8.152 -19.604 1.00 77.94 90 TYR A O 1
ATOM 749 N N . TYR A 1 91 ? 18.916 -6.031 -19.010 1.00 77.00 91 TYR A N 1
ATOM 750 C CA . TYR A 1 91 ? 19.942 -5.826 -20.042 1.00 77.00 91 TYR A CA 1
ATOM 751 C C . TYR A 1 91 ? 21.221 -6.627 -19.793 1.00 77.00 91 TYR A C 1
ATOM 753 O O . TYR A 1 91 ? 21.852 -7.063 -20.749 1.00 77.00 91 TYR A O 1
ATOM 761 N N . ASN A 1 92 ? 21.567 -6.905 -18.535 1.00 80.75 92 ASN A N 1
ATOM 762 C CA . ASN A 1 92 ? 22.669 -7.819 -18.225 1.00 80.75 92 ASN A CA 1
ATOM 763 C C . ASN A 1 92 ? 22.392 -9.253 -18.704 1.00 80.75 92 ASN A C 1
ATOM 765 O O . ASN A 1 92 ? 23.331 -9.983 -18.999 1.00 80.75 92 ASN A O 1
ATOM 769 N N . ASN A 1 93 ? 21.118 -9.651 -18.784 1.00 79.88 93 ASN A N 1
ATOM 770 C CA . ASN A 1 93 ? 20.701 -10.990 -19.204 1.00 79.88 93 ASN A CA 1
ATOM 771 C C . ASN A 1 93 ? 20.259 -11.063 -20.679 1.00 79.88 93 ASN A C 1
ATOM 773 O O . ASN A 1 93 ? 20.024 -12.157 -21.187 1.00 79.88 93 ASN A O 1
ATOM 777 N N . ASN A 1 94 ? 20.131 -9.926 -21.373 1.00 70.56 94 ASN A N 1
ATOM 778 C CA . ASN A 1 94 ? 19.687 -9.840 -22.767 1.00 70.56 94 ASN A CA 1
ATOM 779 C C . ASN A 1 94 ? 20.648 -8.945 -23.564 1.00 70.56 94 ASN A C 1
ATOM 781 O O . ASN A 1 94 ? 20.455 -7.735 -23.660 1.00 70.56 94 ASN A O 1
ATOM 785 N N . TYR A 1 95 ? 21.684 -9.558 -24.143 1.00 62.88 95 TYR A N 1
ATOM 786 C CA . TYR A 1 95 ? 22.754 -8.862 -24.873 1.00 62.88 95 TYR A CA 1
ATOM 787 C C . TYR A 1 95 ? 22.358 -8.375 -26.279 1.00 62.88 95 TYR A C 1
ATOM 789 O O . TYR A 1 95 ? 23.060 -7.547 -26.856 1.00 62.88 95 TYR A O 1
ATOM 797 N N . VAL A 1 96 ? 21.252 -8.875 -26.843 1.00 59.56 96 VAL A N 1
ATOM 798 C CA . VAL A 1 96 ? 20.793 -8.508 -28.191 1.00 59.56 96 VAL A CA 1
ATOM 799 C C . VAL A 1 96 ? 19.782 -7.368 -28.091 1.00 59.56 96 VAL A C 1
ATOM 801 O O . VAL A 1 96 ? 18.613 -7.565 -27.766 1.00 59.56 96 VAL A O 1
ATOM 804 N N . ILE A 1 97 ? 20.259 -6.155 -28.357 1.00 56.94 97 ILE A N 1
ATOM 805 C CA . ILE A 1 97 ? 19.459 -4.931 -28.429 1.00 56.94 97 ILE A CA 1
ATOM 806 C C . ILE A 1 97 ? 19.205 -4.643 -29.918 1.00 56.94 97 ILE A C 1
ATOM 808 O O . ILE A 1 97 ? 19.868 -3.801 -30.516 1.00 56.94 97 ILE A O 1
ATOM 812 N N . GLU A 1 98 ? 18.292 -5.377 -30.557 1.00 48.22 98 GLU A N 1
ATOM 813 C CA . GLU A 1 98 ? 17.981 -5.174 -31.980 1.00 48.22 98 GLU A CA 1
ATOM 814 C C . GLU A 1 98 ? 16.635 -4.455 -32.183 1.00 48.22 98 GLU A C 1
ATOM 816 O O . GLU A 1 98 ? 15.593 -4.876 -31.686 1.00 48.22 98 GLU A O 1
ATOM 821 N N . GLY A 1 99 ? 16.659 -3.366 -32.962 1.00 49.97 99 GLY A N 1
ATOM 822 C CA . GLY A 1 99 ? 15.552 -3.010 -33.859 1.00 49.97 99 GLY A CA 1
ATOM 823 C C . GLY A 1 99 ? 14.503 -1.977 -33.427 1.00 49.97 99 GLY A C 1
ATOM 824 O O . GLY A 1 99 ? 13.729 -1.562 -34.287 1.00 49.97 99 GLY A O 1
ATOM 825 N N . ASN A 1 100 ? 14.450 -1.491 -32.183 1.00 47.53 100 ASN A N 1
ATOM 826 C CA . ASN A 1 100 ? 13.380 -0.560 -31.785 1.00 47.53 100 ASN A CA 1
ATOM 827 C C . ASN A 1 100 ? 13.806 0.916 -31.820 1.00 47.53 100 ASN A C 1
ATOM 829 O O . ASN A 1 100 ? 14.582 1.389 -31.003 1.00 47.53 100 ASN A O 1
ATOM 833 N N . LYS A 1 101 ? 13.220 1.682 -32.750 1.00 44.38 101 LYS A N 1
ATOM 834 C CA . LYS A 1 101 ? 13.405 3.142 -32.906 1.00 44.38 101 LYS A CA 1
ATOM 835 C C . LYS A 1 101 ? 12.982 3.953 -31.663 1.00 44.38 101 LYS A C 1
ATOM 837 O O . LYS A 1 101 ? 13.380 5.104 -31.517 1.00 44.38 101 LYS A O 1
ATOM 842 N N . TYR A 1 102 ? 12.216 3.327 -30.770 1.00 46.66 102 TYR A N 1
ATOM 843 C CA . TYR A 1 102 ? 11.826 3.826 -29.456 1.00 46.66 102 TYR A CA 1
ATOM 844 C C . TYR A 1 102 ? 12.167 2.745 -28.426 1.00 46.66 102 TYR A C 1
ATOM 846 O O . TYR A 1 102 ? 11.441 1.761 -28.289 1.00 46.66 102 TYR A O 1
ATOM 854 N N . PHE A 1 103 ? 13.304 2.878 -27.745 1.00 51.44 103 PHE A N 1
ATOM 855 C CA . PHE A 1 103 ? 13.649 2.007 -26.623 1.00 51.44 103 PHE A CA 1
ATOM 856 C C . PHE A 1 103 ? 12.981 2.555 -25.364 1.00 51.44 103 PHE A C 1
ATOM 858 O O . PHE A 1 103 ? 13.443 3.584 -24.864 1.00 51.44 103 PHE A O 1
ATOM 865 N N . PRO A 1 104 ? 11.945 1.907 -24.798 1.00 55.41 104 PRO A N 1
ATOM 866 C CA . PRO A 1 104 ? 11.636 2.173 -23.407 1.00 55.41 104 PRO A CA 1
ATOM 867 C C . PRO A 1 104 ? 12.870 1.766 -22.599 1.00 55.41 104 PRO A C 1
ATOM 869 O O . PRO A 1 104 ? 13.298 0.610 -22.632 1.00 55.41 104 PRO A O 1
ATOM 872 N N . ILE A 1 105 ? 13.477 2.733 -21.904 1.00 64.06 105 ILE A N 1
ATOM 873 C CA . ILE A 1 105 ? 14.678 2.506 -21.084 1.00 64.06 105 ILE A CA 1
ATOM 874 C C . ILE A 1 105 ? 14.423 1.375 -20.078 1.00 64.06 105 ILE A C 1
ATOM 876 O O . ILE A 1 105 ? 15.339 0.629 -19.744 1.00 64.06 105 ILE A O 1
ATOM 880 N N . ILE A 1 106 ? 13.172 1.189 -19.647 1.00 65.25 106 ILE A N 1
ATOM 881 C CA . ILE A 1 106 ? 12.743 0.065 -18.819 1.00 65.25 106 ILE A CA 1
ATOM 882 C C . ILE A 1 106 ? 11.720 -0.774 -19.604 1.00 65.25 106 ILE A C 1
ATOM 884 O O . ILE A 1 106 ? 10.622 -0.289 -19.887 1.00 65.25 106 ILE A O 1
ATOM 888 N N . PRO A 1 107 ? 12.018 -2.044 -19.930 1.00 69.12 107 PRO A N 1
ATOM 889 C CA . PRO A 1 107 ? 11.046 -2.935 -20.556 1.00 69.12 107 PRO A CA 1
ATOM 890 C C . PRO A 1 107 ? 9.772 -3.054 -19.715 1.00 69.12 107 PRO A C 1
ATOM 892 O O . PRO A 1 107 ? 9.830 -3.168 -18.491 1.00 69.12 107 PRO A O 1
ATOM 895 N N . ARG A 1 108 ? 8.601 -3.117 -20.359 1.00 68.38 108 ARG A N 1
ATOM 896 C CA . ARG A 1 108 ? 7.301 -3.171 -19.662 1.00 68.38 108 ARG A CA 1
ATOM 897 C C . ARG A 1 108 ? 7.208 -4.299 -18.624 1.00 68.38 108 ARG A C 1
ATOM 899 O O . ARG A 1 108 ? 6.698 -4.079 -17.530 1.00 68.38 108 ARG A O 1
ATOM 906 N N . LYS A 1 109 ? 7.749 -5.487 -18.926 1.00 69.25 109 LYS A N 1
ATOM 907 C CA . LYS A 1 109 ? 7.801 -6.620 -17.977 1.00 69.25 109 LYS A CA 1
ATOM 908 C C . LYS A 1 109 ? 8.599 -6.276 -16.708 1.00 69.25 109 LYS A C 1
ATOM 910 O O . LYS A 1 109 ? 8.182 -6.637 -15.610 1.00 69.25 109 LYS A O 1
ATOM 915 N N . SER A 1 110 ? 9.680 -5.511 -16.849 1.00 73.69 110 SER A N 1
ATOM 916 C CA . SER A 1 110 ? 10.514 -5.037 -15.739 1.00 73.69 110 SER A CA 1
ATOM 917 C C . SER A 1 110 ? 9.790 -4.022 -14.848 1.00 73.69 110 SER A C 1
ATOM 919 O O . SER A 1 110 ? 10.126 -3.902 -13.675 1.00 73.69 110 SER A O 1
ATOM 921 N N . ILE A 1 111 ? 8.767 -3.320 -15.352 1.00 74.75 111 ILE A N 1
ATOM 922 C CA . ILE A 1 111 ? 7.946 -2.395 -14.550 1.00 74.75 111 ILE A CA 1
ATOM 923 C C . ILE A 1 111 ? 7.041 -3.167 -13.597 1.00 74.75 111 ILE A C 1
ATOM 925 O O . ILE A 1 111 ? 6.952 -2.817 -12.422 1.00 74.75 111 ILE A O 1
ATOM 929 N N . CYS A 1 112 ? 6.396 -4.233 -14.075 1.00 74.19 112 CYS A N 1
ATOM 930 C CA . CYS A 1 112 ? 5.576 -5.099 -13.228 1.00 74.19 112 CYS A CA 1
ATOM 931 C C . CYS A 1 112 ? 6.422 -5.745 -12.120 1.00 74.19 112 CYS A C 1
ATOM 933 O O . CYS A 1 112 ? 6.014 -5.765 -10.958 1.00 74.19 112 CYS A O 1
ATOM 935 N N . GLU A 1 113 ? 7.628 -6.209 -12.460 1.00 78.38 113 GLU A N 1
ATOM 936 C CA . GLU A 1 113 ? 8.589 -6.740 -11.490 1.00 78.38 113 GLU A CA 1
ATOM 937 C C . GLU A 1 113 ? 9.045 -5.668 -10.486 1.00 78.38 113 GLU A C 1
ATOM 939 O O . GLU A 1 113 ? 9.000 -5.888 -9.274 1.00 78.38 113 GLU A O 1
ATOM 944 N N . ALA A 1 114 ? 9.413 -4.476 -10.965 1.00 83.19 114 ALA A N 1
ATOM 945 C CA . ALA A 1 114 ? 9.784 -3.351 -10.113 1.00 83.19 114 ALA A CA 1
ATOM 946 C C . ALA A 1 114 ? 8.646 -2.946 -9.167 1.00 83.19 114 ALA A C 1
ATOM 948 O O . ALA A 1 114 ? 8.893 -2.672 -7.994 1.00 83.19 114 ALA A O 1
ATOM 949 N N . TYR A 1 115 ? 7.401 -2.959 -9.648 1.00 83.12 115 TYR A N 1
ATOM 950 C CA . TYR A 1 115 ? 6.215 -2.661 -8.852 1.00 83.12 115 TYR A CA 1
ATOM 951 C C . TYR A 1 115 ? 5.975 -3.715 -7.766 1.00 83.12 115 TYR A C 1
ATOM 953 O O . TYR A 1 115 ? 5.700 -3.360 -6.620 1.00 83.12 115 TYR A O 1
ATOM 961 N N . LYS A 1 116 ? 6.155 -5.004 -8.080 1.00 83.44 116 LYS A N 1
ATOM 962 C CA . LYS A 1 116 ? 6.104 -6.085 -7.085 1.00 83.44 116 LYS A CA 1
ATOM 963 C C . LYS A 1 116 ? 7.179 -5.902 -6.008 1.00 83.44 116 LYS A C 1
ATOM 965 O O . LYS A 1 116 ? 6.853 -5.839 -4.826 1.00 83.44 116 LYS A O 1
ATOM 970 N N . ASN A 1 117 ? 8.433 -5.706 -6.416 1.00 86.06 117 ASN A N 1
ATOM 971 C CA . ASN A 1 117 ? 9.561 -5.490 -5.502 1.00 86.06 117 ASN A CA 1
ATOM 972 C C . ASN A 1 117 ? 9.390 -4.223 -4.647 1.00 86.06 117 ASN A C 1
ATOM 974 O O . ASN A 1 117 ? 9.845 -4.157 -3.503 1.00 86.06 117 ASN A O 1
ATOM 978 N N . PHE A 1 118 ? 8.741 -3.200 -5.199 1.00 89.75 118 PHE A N 1
ATOM 979 C CA . PHE A 1 118 ? 8.367 -1.991 -4.479 1.00 89.75 118 PHE A CA 1
ATOM 980 C C . PHE A 1 118 ? 7.280 -2.260 -3.432 1.00 89.75 118 PHE A C 1
ATOM 982 O O . PHE A 1 118 ? 7.443 -1.845 -2.286 1.00 89.75 118 PHE A O 1
ATOM 989 N N . LYS A 1 119 ? 6.215 -2.998 -3.777 1.00 87.50 119 LYS A N 1
ATOM 990 C CA . LYS A 1 119 ? 5.183 -3.414 -2.813 1.00 87.50 119 LYS A CA 1
ATOM 991 C C . LYS A 1 119 ? 5.786 -4.215 -1.662 1.00 87.50 119 LYS A C 1
ATOM 993 O O . LYS A 1 119 ? 5.470 -3.934 -0.509 1.00 87.50 119 LYS A O 1
ATOM 998 N N . ASP A 1 120 ? 6.679 -5.155 -1.954 1.00 88.25 120 ASP A N 1
ATOM 999 C CA . ASP A 1 120 ? 7.347 -5.960 -0.926 1.00 88.25 120 ASP A CA 1
ATOM 1000 C C . ASP A 1 120 ? 8.231 -5.100 -0.012 1.00 88.25 120 ASP A C 1
ATOM 1002 O O . ASP A 1 120 ? 8.187 -5.240 1.210 1.00 88.25 120 ASP A O 1
ATOM 1006 N N . TYR A 1 121 ? 8.970 -4.139 -0.580 1.00 90.31 121 TYR A N 1
ATOM 1007 C CA . TYR A 1 121 ? 9.717 -3.158 0.210 1.00 90.31 121 TYR A CA 1
ATOM 1008 C C . TYR A 1 121 ? 8.805 -2.361 1.148 1.00 90.31 121 TYR A C 1
ATOM 1010 O O . TYR A 1 121 ? 9.128 -2.209 2.324 1.00 90.31 121 TYR A O 1
ATOM 1018 N N . LEU A 1 122 ? 7.672 -1.859 0.650 1.00 89.56 122 LEU A N 1
ATOM 1019 C CA . LEU A 1 122 ? 6.746 -1.091 1.479 1.00 89.56 122 LEU A CA 1
ATOM 1020 C C . LEU A 1 122 ? 6.178 -1.927 2.615 1.00 89.56 122 LEU A C 1
ATOM 1022 O O . LEU A 1 122 ? 6.128 -1.442 3.739 1.00 89.56 122 LEU A O 1
ATOM 1026 N N . TRP A 1 123 ? 5.803 -3.177 2.350 1.00 89.38 123 TRP A N 1
ATOM 1027 C CA . TRP A 1 123 ? 5.333 -4.073 3.401 1.00 89.38 123 TRP A CA 1
ATOM 1028 C C . TRP A 1 123 ? 6.385 -4.308 4.483 1.00 89.38 123 TRP A C 1
ATOM 1030 O O . TRP A 1 123 ? 6.042 -4.286 5.660 1.00 89.38 123 TRP A O 1
ATOM 1040 N N . ASN A 1 124 ? 7.663 -4.417 4.115 1.00 89.19 124 ASN A N 1
ATOM 1041 C CA . ASN A 1 124 ? 8.741 -4.499 5.101 1.00 89.19 124 ASN A CA 1
ATOM 1042 C C . ASN A 1 124 ? 8.862 -3.222 5.947 1.00 89.19 124 ASN A C 1
ATOM 1044 O O . ASN A 1 124 ? 9.098 -3.310 7.147 1.00 89.19 124 ASN A O 1
ATOM 1048 N N . VAL A 1 125 ? 8.692 -2.039 5.345 1.00 89.12 125 VAL A N 1
ATOM 1049 C CA . VAL A 1 125 ? 8.682 -0.764 6.087 1.00 89.12 125 VAL A CA 1
ATOM 1050 C C . VAL A 1 125 ? 7.490 -0.707 7.043 1.00 89.12 125 VAL A C 1
ATOM 1052 O O . VAL A 1 125 ? 7.663 -0.403 8.216 1.00 89.12 125 VAL A O 1
ATOM 1055 N N . ILE A 1 126 ? 6.302 -1.082 6.569 1.00 90.06 126 ILE A N 1
ATOM 1056 C CA . ILE A 1 126 ? 5.075 -1.160 7.373 1.00 90.06 126 ILE A CA 1
ATOM 1057 C C . ILE A 1 126 ? 5.255 -2.100 8.565 1.00 90.06 126 ILE A C 1
ATOM 1059 O O . ILE A 1 126 ? 4.828 -1.774 9.666 1.00 90.06 126 ILE A O 1
ATOM 1063 N N . ASP A 1 127 ? 5.903 -3.245 8.369 1.00 88.50 127 ASP A N 1
ATOM 1064 C CA . ASP A 1 127 ? 6.149 -4.207 9.443 1.00 88.50 127 ASP A CA 1
ATOM 1065 C C . ASP A 1 127 ? 7.079 -3.663 10.534 1.00 88.50 127 ASP A C 1
ATOM 1067 O O . ASP A 1 127 ? 6.935 -4.030 11.702 1.00 88.50 127 ASP A O 1
ATOM 1071 N N . ILE A 1 128 ? 8.029 -2.802 10.161 1.00 89.38 128 ILE A N 1
ATOM 1072 C CA . ILE A 1 128 ? 8.915 -2.106 11.101 1.00 89.38 128 ILE A CA 1
ATOM 1073 C C . ILE A 1 128 ? 8.130 -1.006 11.829 1.00 89.38 128 ILE A C 1
ATOM 1075 O O . ILE A 1 128 ? 8.170 -0.927 13.058 1.00 89.38 128 ILE A O 1
ATOM 1079 N N . ASP A 1 129 ? 7.373 -0.200 11.085 1.00 91.44 129 ASP A N 1
ATOM 1080 C CA . ASP A 1 129 ? 6.658 0.966 11.613 1.00 91.44 129 ASP A CA 1
ATOM 1081 C C . ASP A 1 129 ? 5.427 0.584 12.456 1.00 91.44 129 ASP A C 1
ATOM 1083 O O . ASP A 1 129 ? 5.053 1.316 13.371 1.00 91.44 129 ASP A O 1
ATOM 1087 N N . ALA A 1 130 ? 4.819 -0.582 12.211 1.00 91.69 130 ALA A N 1
ATOM 1088 C CA . ALA A 1 130 ? 3.708 -1.113 13.005 1.00 91.69 130 ALA A CA 1
ATOM 1089 C C . ALA A 1 130 ? 4.130 -1.588 14.409 1.00 91.69 130 ALA A C 1
ATOM 1091 O O . ALA A 1 130 ? 3.266 -1.821 15.258 1.00 91.69 130 ALA A O 1
ATOM 1092 N N . GLN A 1 131 ? 5.437 -1.726 14.671 1.00 92.88 131 GLN A N 1
ATOM 1093 C CA . GLN A 1 131 ? 6.004 -2.072 15.979 1.00 92.88 131 GLN A CA 1
ATOM 1094 C C . GLN A 1 131 ? 5.304 -3.281 16.634 1.00 92.88 131 GLN A C 1
ATOM 1096 O O . GLN A 1 131 ? 5.294 -4.373 16.070 1.00 92.88 131 GLN A O 1
ATOM 1101 N N . SER A 1 132 ? 4.709 -3.103 17.820 1.00 92.12 132 SER A N 1
ATOM 1102 C CA . SER A 1 132 ? 4.043 -4.158 18.594 1.00 92.12 132 SER A CA 1
ATOM 1103 C C . SER A 1 132 ? 2.783 -4.727 17.934 1.00 92.12 132 SER A C 1
ATOM 1105 O O . SER A 1 132 ? 2.320 -5.786 18.353 1.00 92.12 132 SER A O 1
ATOM 1107 N N . MET A 1 133 ? 2.241 -4.053 16.914 1.00 92.94 133 MET A N 1
ATOM 1108 C CA . MET A 1 133 ? 1.056 -4.477 16.160 1.00 92.94 133 MET A CA 1
ATOM 1109 C C . MET A 1 133 ? 1.408 -5.165 14.832 1.00 92.94 133 MET A C 1
ATOM 1111 O O . MET A 1 133 ? 0.515 -5.514 14.057 1.00 92.94 133 MET A O 1
ATOM 1115 N N . ASN A 1 134 ? 2.697 -5.363 14.532 1.00 93.12 134 ASN A N 1
ATOM 1116 C CA . ASN A 1 134 ? 3.147 -5.888 13.241 1.00 93.12 134 ASN A CA 1
ATOM 1117 C C . ASN A 1 134 ? 2.573 -7.278 12.912 1.00 93.12 134 ASN A C 1
ATOM 1119 O O . ASN A 1 134 ? 2.170 -7.530 11.777 1.00 93.12 134 ASN A O 1
ATOM 1123 N N . GLN A 1 135 ? 2.474 -8.174 13.897 1.00 92.62 135 GLN A N 1
ATOM 1124 C CA . GLN A 1 135 ? 1.921 -9.514 13.709 1.00 92.62 135 GLN A CA 1
ATOM 1125 C C . GLN A 1 135 ? 0.448 -9.451 13.309 1.00 92.62 135 GLN A C 1
ATOM 1127 O O . GLN A 1 135 ? 0.029 -10.152 12.391 1.00 92.62 135 GLN A O 1
ATOM 1132 N N . GLN A 1 136 ? -0.324 -8.577 13.951 1.00 93.94 136 GLN A N 1
ATOM 1133 C CA . GLN A 1 136 ? -1.743 -8.393 13.678 1.00 93.94 136 GLN A CA 1
ATOM 1134 C C . GLN A 1 136 ? -1.959 -7.736 12.313 1.00 93.94 136 GLN A C 1
ATOM 1136 O O . GLN A 1 136 ? -2.831 -8.176 11.570 1.00 93.94 136 GLN A O 1
ATOM 1141 N N . VAL A 1 137 ? -1.135 -6.749 11.937 1.00 93.06 137 VAL A N 1
ATOM 1142 C CA . VAL A 1 137 ? -1.173 -6.144 10.593 1.00 93.06 137 VAL A CA 1
ATOM 1143 C C . VAL A 1 137 ? -0.892 -7.197 9.517 1.00 93.06 137 VAL A C 1
ATOM 1145 O O . VAL A 1 137 ? -1.656 -7.309 8.556 1.00 93.06 137 VAL A O 1
ATOM 1148 N N . ARG A 1 138 ? 0.160 -8.012 9.688 1.00 91.38 138 ARG A N 1
ATOM 1149 C CA . ARG A 1 138 ? 0.499 -9.105 8.759 1.00 91.38 138 ARG A CA 1
ATOM 1150 C C . ARG A 1 138 ? -0.615 -10.134 8.655 1.00 91.38 138 ARG A C 1
ATOM 1152 O O . ARG A 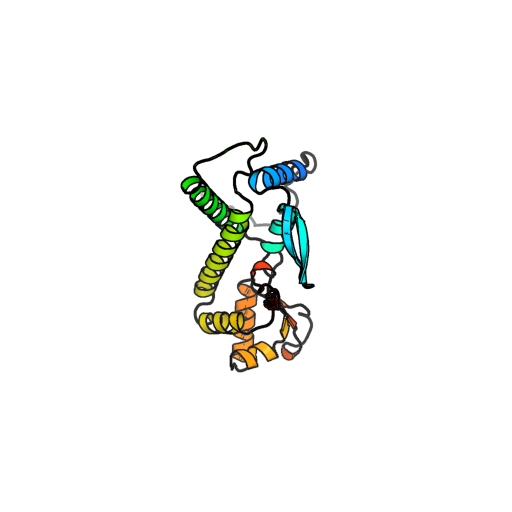1 138 ? -0.990 -10.524 7.551 1.00 91.38 138 ARG A O 1
ATOM 1159 N N . TYR A 1 139 ? -1.132 -10.577 9.794 1.00 91.94 139 TYR A N 1
ATOM 1160 C CA . TYR A 1 139 ? -2.169 -11.595 9.836 1.00 91.94 139 TYR A CA 1
ATOM 1161 C C . TYR A 1 139 ? -3.461 -11.101 9.184 1.00 91.94 139 TYR A C 1
ATOM 1163 O O . TYR A 1 139 ? -4.017 -11.787 8.326 1.00 91.94 139 TYR A O 1
ATOM 1171 N N . PHE A 1 140 ? -3.873 -9.870 9.498 1.00 91.88 140 PHE A N 1
ATOM 1172 C CA . PHE A 1 140 ? -5.045 -9.258 8.891 1.00 91.88 140 PHE A CA 1
ATOM 1173 C C . PHE A 1 140 ? -4.880 -9.106 7.377 1.00 91.88 140 PHE A C 1
ATOM 1175 O O . PHE A 1 140 ? -5.754 -9.530 6.630 1.00 91.88 140 PHE A O 1
ATOM 1182 N N . ARG A 1 141 ? -3.731 -8.606 6.898 1.00 88.19 141 ARG A N 1
ATOM 1183 C CA . ARG A 1 141 ? -3.428 -8.487 5.458 1.00 88.19 141 ARG A CA 1
ATOM 1184 C C . ARG A 1 141 ? -3.641 -9.801 4.696 1.00 88.19 141 ARG A C 1
ATOM 1186 O O . ARG A 1 141 ? -4.117 -9.773 3.567 1.00 88.19 141 ARG A O 1
ATOM 1193 N N . LEU A 1 142 ? -3.252 -10.937 5.274 1.00 87.38 142 LEU A N 1
ATOM 1194 C CA . LEU A 1 142 ? -3.330 -12.244 4.607 1.00 87.38 142 LEU A CA 1
ATOM 1195 C C . LEU A 1 142 ? -4.748 -12.826 4.554 1.00 87.38 142 LEU A C 1
ATOM 1197 O O . LEU A 1 142 ? -4.995 -13.746 3.776 1.00 87.38 142 LEU A O 1
ATOM 1201 N N . LYS A 1 143 ? -5.654 -12.345 5.409 1.00 86.94 143 LYS A N 1
ATOM 1202 C CA . LYS A 1 143 ? -6.990 -12.924 5.608 1.00 86.94 143 LYS A CA 1
ATOM 1203 C C . LYS A 1 143 ? 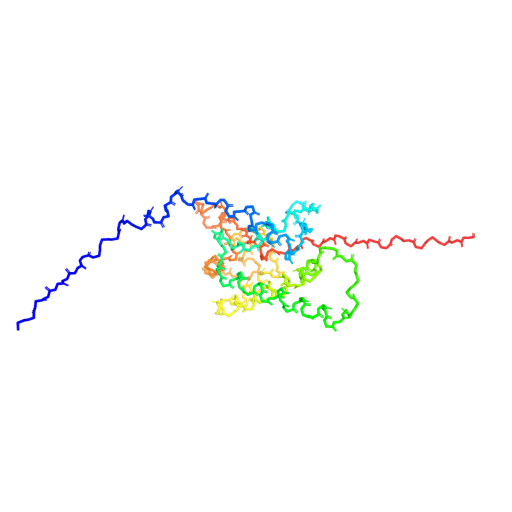-8.129 -11.983 5.228 1.00 86.94 143 LYS A C 1
ATOM 1205 O O . LYS A 1 143 ? -9.226 -12.455 4.950 1.00 86.94 143 LYS A O 1
ATOM 1210 N N . ALA A 1 144 ? -7.882 -10.680 5.231 1.00 85.06 144 ALA A N 1
ATOM 1211 C CA . ALA A 1 144 ? -8.896 -9.674 4.993 1.00 85.06 144 ALA A CA 1
ATOM 1212 C C . ALA A 1 144 ? -9.222 -9.521 3.506 1.00 85.06 144 ALA A C 1
ATOM 1214 O O . ALA A 1 144 ? -8.361 -9.616 2.629 1.00 85.06 144 ALA A O 1
ATOM 1215 N N . ASN A 1 145 ? -10.483 -9.191 3.243 1.00 87.00 145 ASN A N 1
ATOM 1216 C CA . ASN A 1 145 ? -10.910 -8.686 1.948 1.00 87.00 145 ASN A CA 1
ATOM 1217 C C . ASN A 1 145 ? -10.405 -7.249 1.738 1.00 87.00 145 ASN A C 1
ATOM 1219 O O . ASN A 1 145 ? -10.153 -6.509 2.690 1.00 87.00 145 ASN A O 1
ATOM 1223 N N . ASN A 1 146 ? -10.335 -6.812 0.475 1.00 88.25 146 ASN A N 1
ATOM 1224 C CA . ASN A 1 146 ? -9.941 -5.439 0.125 1.00 88.25 146 ASN A CA 1
ATOM 1225 C C . ASN A 1 146 ? -10.880 -4.366 0.723 1.00 88.25 146 ASN A C 1
ATOM 1227 O O . ASN A 1 146 ? -10.468 -3.215 0.882 1.00 88.25 146 ASN A O 1
ATOM 1231 N N . LYS A 1 147 ? -12.121 -4.747 1.060 1.00 90.56 147 LYS A N 1
ATOM 1232 C CA . LYS A 1 147 ? -13.105 -3.955 1.809 1.00 90.56 147 LYS A CA 1
ATOM 1233 C C . LYS A 1 147 ? -13.605 -4.759 3.006 1.00 90.56 147 LYS A C 1
ATOM 1235 O O . LYS A 1 147 ? -13.866 -5.950 2.852 1.00 90.56 147 LYS A O 1
ATOM 1240 N N . PHE A 1 148 ? -13.744 -4.121 4.162 1.00 93.50 148 PHE A N 1
ATOM 1241 C CA . PHE A 1 148 ? -14.097 -4.790 5.417 1.00 93.50 148 PHE A CA 1
ATOM 1242 C C . PHE A 1 148 ? -14.736 -3.819 6.421 1.00 93.50 148 PHE A C 1
ATOM 1244 O O . PHE A 1 148 ? -14.628 -2.601 6.287 1.00 93.50 148 PHE A O 1
ATOM 1251 N N . GLN A 1 149 ? -15.400 -4.353 7.438 1.00 94.06 149 GLN A N 1
ATOM 1252 C CA . GLN A 1 149 ? -15.988 -3.610 8.553 1.00 94.06 149 GLN A CA 1
ATOM 1253 C C . GLN A 1 149 ? -15.136 -3.730 9.819 1.00 94.06 149 GLN A C 1
ATOM 1255 O O . GLN A 1 149 ? -14.304 -4.627 9.953 1.00 94.06 149 GLN A O 1
ATOM 1260 N N . PHE A 1 150 ? -15.389 -2.861 10.802 1.00 93.31 150 PHE A N 1
ATOM 1261 C CA . PHE A 1 150 ? -14.734 -2.933 12.115 1.00 93.31 150 PHE A CA 1
ATOM 1262 C C . PHE A 1 150 ? -14.816 -4.335 12.749 1.00 93.31 150 PHE A C 1
ATOM 1264 O O . PHE A 1 150 ? -13.832 -4.852 13.279 1.00 93.31 150 PHE A O 1
ATOM 1271 N N . ARG A 1 151 ? -15.983 -4.984 12.645 1.00 91.06 151 ARG A N 1
ATOM 1272 C CA . ARG A 1 151 ? -16.214 -6.325 13.198 1.00 91.06 151 ARG A CA 1
ATOM 1273 C C . ARG A 1 151 ? -15.330 -7.395 12.553 1.00 91.06 151 ARG A C 1
ATOM 1275 O O . ARG A 1 151 ? -14.907 -8.318 13.246 1.00 91.06 151 ARG A O 1
ATOM 1282 N N . ASP A 1 152 ? -15.000 -7.251 11.272 1.00 92.88 152 ASP A N 1
ATOM 1283 C CA . ASP A 1 152 ? -14.135 -8.197 10.564 1.00 92.88 152 ASP A CA 1
ATOM 1284 C C . ASP A 1 152 ? -12.717 -8.183 11.137 1.00 92.88 152 ASP A C 1
ATOM 1286 O O . ASP A 1 152 ? -12.078 -9.228 11.207 1.00 92.88 152 ASP A O 1
ATOM 1290 N N . VAL A 1 153 ? -12.236 -7.028 11.608 1.00 93.12 153 VAL A N 1
ATOM 1291 C CA . VAL A 1 153 ? -10.924 -6.904 12.266 1.00 93.12 153 VAL A CA 1
ATOM 1292 C C . VAL A 1 153 ? -10.894 -7.684 13.574 1.00 93.12 153 VAL A C 1
ATOM 1294 O O . VAL A 1 153 ? -9.957 -8.443 13.819 1.00 93.12 153 VAL A O 1
ATOM 1297 N N . MET A 1 154 ? -11.939 -7.534 14.391 1.00 93.19 154 MET A N 1
ATOM 1298 C CA . MET A 1 154 ? -12.071 -8.272 15.648 1.00 93.19 154 MET A CA 1
ATOM 1299 C C . MET A 1 154 ? -12.094 -9.782 15.415 1.00 93.19 154 MET A C 1
ATOM 1301 O O . MET A 1 154 ? -11.358 -10.509 16.073 1.00 93.19 154 MET A O 1
ATOM 1305 N N . LEU A 1 155 ? -12.917 -10.242 14.467 1.00 92.44 155 LEU A N 1
ATOM 1306 C CA . LEU A 1 155 ? -13.088 -11.665 14.174 1.00 92.44 155 LEU A CA 1
ATOM 1307 C C . LEU A 1 155 ? -11.848 -12.273 13.521 1.00 92.44 155 LEU A C 1
ATOM 1309 O O . LEU A 1 155 ? -11.438 -13.371 13.879 1.00 92.44 155 LEU A O 1
ATOM 1313 N N . THR A 1 156 ? -11.242 -11.558 12.572 1.00 93.12 156 THR A N 1
ATOM 1314 C CA . THR A 1 156 ? -10.088 -12.068 11.829 1.00 93.12 156 THR A CA 1
ATOM 1315 C C . THR A 1 156 ? -8.889 -12.217 12.743 1.00 93.12 156 THR A C 1
ATOM 1317 O O . THR A 1 156 ? -8.234 -13.244 12.670 1.00 93.12 156 THR A O 1
ATOM 1320 N N . CYS A 1 157 ? -8.611 -11.229 13.598 1.00 92.50 157 CYS A N 1
ATOM 1321 C CA . CYS A 1 157 ? -7.414 -11.203 14.442 1.00 92.50 157 CYS A CA 1
ATOM 1322 C C . CYS A 1 157 ? -7.632 -11.711 15.874 1.00 92.50 157 CYS A C 1
ATOM 1324 O O . CYS A 1 157 ? -6.691 -11.644 16.662 1.00 92.50 157 CYS A O 1
ATOM 1326 N N . ASP A 1 158 ? -8.840 -12.170 16.213 1.00 92.56 158 ASP A N 1
ATOM 1327 C CA . ASP A 1 158 ? -9.241 -12.551 17.574 1.00 92.56 158 ASP A CA 1
ATOM 1328 C C . ASP A 1 158 ? -8.912 -11.458 18.613 1.00 92.56 158 ASP A C 1
ATOM 1330 O O . ASP A 1 158 ? -8.201 -11.651 19.602 1.00 92.56 158 ASP A O 1
ATOM 1334 N N . LEU A 1 159 ? -9.375 -10.235 18.332 1.00 93.81 159 LEU A N 1
ATOM 1335 C CA . LEU A 1 159 ? -9.112 -9.051 19.152 1.00 93.81 159 LEU A CA 1
ATOM 1336 C C . LEU A 1 159 ? -10.391 -8.532 19.807 1.00 93.81 159 LEU A C 1
ATOM 1338 O O . LEU A 1 159 ? -11.428 -8.385 19.164 1.00 93.81 159 LEU A O 1
ATOM 1342 N N . GLY A 1 160 ? -10.279 -8.134 21.077 1.00 93.88 160 GLY A N 1
ATOM 1343 C CA . GLY A 1 160 ? -11.295 -7.308 21.728 1.00 93.88 160 GLY A CA 1
ATOM 1344 C C . GLY A 1 160 ? -11.370 -5.901 21.121 1.00 93.88 160 GLY A C 1
ATOM 1345 O O . GLY A 1 160 ? -10.409 -5.420 20.515 1.00 93.88 160 GLY A O 1
ATOM 1346 N N . GLU A 1 161 ? -12.491 -5.211 21.345 1.00 92.88 161 GLU A N 1
ATOM 1347 C CA . GLU A 1 161 ? -12.821 -3.921 20.715 1.00 92.88 161 GLU A CA 1
ATOM 1348 C C . GLU A 1 161 ? -11.701 -2.877 20.830 1.00 92.88 161 GLU A C 1
ATOM 1350 O O . GLU A 1 161 ? -11.309 -2.270 19.834 1.00 92.88 161 GLU A O 1
ATOM 1355 N N . LYS A 1 162 ? -11.112 -2.716 22.022 1.00 94.06 162 LYS A N 1
ATOM 1356 C CA . LYS A 1 162 ? -10.025 -1.752 22.246 1.00 94.06 162 LYS A CA 1
ATOM 1357 C C . LYS A 1 162 ? -8.805 -2.031 21.360 1.00 94.06 162 LYS A C 1
ATOM 1359 O O . LYS A 1 162 ? -8.304 -1.118 20.713 1.00 94.06 162 LYS A O 1
ATOM 1364 N N . LYS A 1 163 ? -8.346 -3.287 21.299 1.00 94.94 163 LYS A N 1
ATOM 1365 C CA . LYS A 1 163 ? -7.183 -3.670 20.480 1.00 94.94 163 LYS A CA 1
ATOM 1366 C C . LYS A 1 163 ? -7.492 -3.616 18.986 1.00 94.94 163 LYS A C 1
ATOM 1368 O O . LYS A 1 163 ? -6.628 -3.234 18.207 1.00 94.94 163 LYS A O 1
ATOM 1373 N N . ALA A 1 164 ? -8.714 -3.965 18.582 1.00 94.81 164 ALA A N 1
ATOM 1374 C CA . ALA A 1 164 ? -9.145 -3.824 17.194 1.00 94.81 164 ALA A CA 1
ATOM 1375 C C . ALA A 1 164 ? -9.161 -2.349 16.760 1.00 94.81 164 ALA A C 1
ATOM 1377 O O . ALA A 1 164 ? -8.698 -2.015 15.671 1.00 94.81 164 ALA A O 1
ATOM 1378 N N . HIS A 1 165 ? -9.616 -1.452 17.638 1.00 94.50 165 HIS A N 1
ATOM 1379 C CA . HIS A 1 165 ? -9.562 -0.015 17.398 1.00 94.50 165 HIS A CA 1
ATOM 1380 C C . HIS A 1 165 ? -8.122 0.501 17.298 1.00 94.50 165 HIS A C 1
ATOM 1382 O O . HIS A 1 165 ? -7.807 1.217 16.349 1.00 94.50 165 HIS A O 1
ATOM 1388 N N . GLU A 1 166 ? -7.235 0.097 18.212 1.00 95.31 166 GLU A N 1
ATOM 1389 C CA . GLU A 1 166 ? -5.804 0.429 18.146 1.00 95.31 166 GLU A CA 1
ATOM 1390 C C . GLU A 1 166 ? -5.171 -0.053 16.831 1.00 95.31 166 GLU A C 1
ATOM 1392 O O . GLU A 1 166 ? -4.478 0.716 16.166 1.00 95.31 166 GLU A O 1
ATOM 1397 N N . LEU A 1 167 ? -5.466 -1.285 16.405 1.00 95.56 167 LEU A N 1
ATOM 1398 C CA . LEU A 1 167 ? -4.974 -1.834 15.141 1.00 95.56 167 LEU A CA 1
ATOM 1399 C C . LEU A 1 167 ? -5.445 -1.010 13.935 1.00 95.56 167 LEU A C 1
ATOM 1401 O O . LEU A 1 167 ? -4.637 -0.663 13.077 1.00 95.56 167 LEU A O 1
ATOM 1405 N N . ILE A 1 168 ? -6.729 -0.648 13.878 1.00 94.69 168 ILE A N 1
ATOM 1406 C CA . ILE A 1 168 ? -7.269 0.197 12.802 1.00 94.69 168 ILE A CA 1
ATOM 1407 C C . ILE A 1 168 ? -6.600 1.570 12.795 1.00 94.69 168 ILE A C 1
ATOM 1409 O O . ILE A 1 168 ? -6.242 2.055 11.724 1.00 94.69 168 ILE A O 1
ATOM 1413 N N . MET A 1 169 ? -6.396 2.184 13.963 1.00 93.06 169 MET A N 1
ATOM 1414 C CA . MET A 1 169 ? -5.703 3.472 14.067 1.00 93.06 169 MET A CA 1
ATOM 1415 C C . MET A 1 169 ? -4.272 3.378 13.532 1.00 93.06 169 MET A C 1
ATOM 1417 O O . MET A 1 169 ? -3.859 4.236 12.752 1.00 93.06 169 MET A O 1
ATOM 1421 N N . VAL A 1 170 ? -3.539 2.313 13.876 1.00 95.44 170 VAL A N 1
ATOM 1422 C CA . VAL A 1 170 ? -2.199 2.047 13.329 1.00 95.44 170 VAL A CA 1
ATOM 1423 C C . VAL A 1 170 ? -2.261 1.892 11.810 1.00 95.44 170 VAL A C 1
ATOM 1425 O O . VAL A 1 170 ? -1.530 2.568 11.092 1.00 95.44 170 VAL A O 1
ATOM 1428 N N . MET A 1 171 ? -3.171 1.068 11.288 1.00 94.56 171 MET A N 1
ATOM 1429 C CA . MET A 1 171 ? -3.298 0.848 9.845 1.00 94.56 171 MET A CA 1
ATOM 1430 C C . MET A 1 171 ? -3.688 2.122 9.077 1.00 94.56 171 MET A C 1
ATOM 1432 O O . MET A 1 171 ? -3.208 2.341 7.964 1.00 94.56 171 MET A O 1
ATOM 1436 N N . GLN A 1 172 ? -4.537 2.976 9.651 1.00 92.81 172 GLN A N 1
ATOM 1437 C CA . GLN A 1 172 ? -4.883 4.277 9.074 1.00 92.81 172 GLN A CA 1
ATOM 1438 C C . GLN A 1 172 ? -3.697 5.242 9.105 1.00 92.81 172 GLN A C 1
ATOM 1440 O O . GLN A 1 172 ? -3.425 5.900 8.103 1.00 92.81 172 GLN A O 1
ATOM 1445 N N . HIS A 1 173 ? -2.969 5.302 10.223 1.00 90.94 173 HIS A N 1
ATOM 1446 C CA . HIS A 1 173 ? -1.787 6.149 10.371 1.00 90.94 173 HIS A CA 1
ATOM 1447 C C . HIS A 1 173 ? -0.688 5.788 9.364 1.00 90.94 173 HIS A C 1
ATOM 1449 O O . HIS A 1 173 ? -0.097 6.672 8.748 1.00 90.94 173 HIS A O 1
ATOM 1455 N N . LEU A 1 174 ? -0.479 4.489 9.133 1.00 90.62 174 LEU A N 1
ATOM 1456 C CA . LEU A 1 174 ? 0.461 3.970 8.136 1.00 90.62 174 LEU A CA 1
ATOM 1457 C C . LEU A 1 174 ? -0.029 4.139 6.686 1.00 90.62 174 LEU A C 1
ATOM 1459 O O . LEU A 1 174 ? 0.671 3.765 5.747 1.00 90.62 174 LEU A O 1
ATOM 1463 N N . GLY A 1 175 ? -1.228 4.687 6.474 1.00 89.56 175 GLY A N 1
ATOM 1464 C CA . GLY A 1 175 ? -1.776 4.919 5.141 1.00 89.56 175 GLY A CA 1
ATOM 1465 C C . GLY A 1 175 ? -2.231 3.645 4.422 1.00 89.56 175 GLY A C 1
ATOM 1466 O O . GLY A 1 175 ? -2.355 3.651 3.196 1.00 89.56 175 GLY A O 1
ATOM 1467 N N . LEU A 1 176 ? -2.467 2.549 5.154 1.00 91.75 176 LEU A N 1
ATOM 1468 C CA . LEU A 1 176 ? -2.880 1.264 4.579 1.00 91.75 176 LEU A CA 1
ATOM 1469 C C . LEU A 1 176 ? -4.348 1.265 4.182 1.00 91.75 176 LEU A C 1
ATOM 1471 O O . LEU A 1 176 ? -4.704 0.744 3.127 1.00 91.75 176 LEU A O 1
ATOM 1475 N N . ILE A 1 177 ? -5.191 1.824 5.050 1.00 93.75 177 ILE A N 1
ATOM 1476 C CA . ILE A 1 177 ? -6.648 1.746 4.942 1.00 93.75 177 ILE A CA 1
ATOM 1477 C C . ILE A 1 177 ? -7.279 3.127 5.066 1.00 93.75 177 ILE A C 1
ATOM 1479 O O . ILE A 1 177 ? -6.776 3.994 5.785 1.00 93.75 177 ILE A O 1
ATOM 1483 N N . LYS A 1 178 ? -8.388 3.336 4.360 1.00 92.00 178 LYS A N 1
ATOM 1484 C CA . LYS A 1 178 ? -9.251 4.515 4.494 1.00 92.00 178 LYS A CA 1
ATOM 1485 C C . LYS A 1 178 ? -10.568 4.109 5.137 1.00 92.00 178 LYS A C 1
ATOM 1487 O O . LYS A 1 178 ? -11.033 2.996 4.918 1.00 92.00 178 LYS A O 1
ATOM 1492 N N . CYS A 1 179 ? -11.155 5.009 5.921 1.00 92.44 179 CYS A N 1
ATOM 1493 C CA . CYS A 1 179 ? -12.535 4.868 6.382 1.00 92.44 179 CYS A CA 1
ATOM 1494 C C . CYS A 1 179 ? -13.456 5.514 5.345 1.00 92.44 179 CYS A C 1
ATOM 1496 O O . CYS A 1 179 ? -13.223 6.660 4.960 1.00 92.44 179 CYS A O 1
ATOM 1498 N N . GLU A 1 180 ? -14.469 4.787 4.885 1.00 91.25 180 GLU A N 1
ATOM 1499 C CA . GLU A 1 180 ? -15.395 5.266 3.852 1.00 91.25 180 GLU A CA 1
ATOM 1500 C C . GLU A 1 180 ? -16.525 6.123 4.448 1.00 91.25 180 GLU A C 1
ATOM 1502 O O . GLU A 1 180 ? -17.012 7.044 3.798 1.00 91.25 180 GLU A O 1
ATOM 1507 N N . ASN A 1 181 ? -16.888 5.874 5.708 1.00 92.31 181 ASN A N 1
ATOM 1508 C CA . ASN A 1 181 ? -17.972 6.531 6.445 1.00 92.31 181 ASN A CA 1
ATOM 1509 C C . ASN A 1 181 ? -17.507 6.986 7.849 1.00 92.31 181 ASN A C 1
ATOM 1511 O O . ASN A 1 181 ? -17.949 6.456 8.871 1.00 92.31 181 ASN A O 1
ATOM 1515 N N . PRO A 1 182 ? -16.599 7.976 7.949 1.00 88.69 182 PRO A N 1
ATOM 1516 C CA . PRO A 1 182 ? -16.014 8.392 9.229 1.00 88.69 182 PRO A CA 1
ATOM 1517 C C . PRO A 1 182 ? -17.023 9.001 10.215 1.00 88.69 182 PRO A C 1
ATOM 1519 O O . PRO A 1 182 ? -16.766 8.994 11.421 1.00 88.69 182 PRO A O 1
ATOM 1522 N N . SER A 1 183 ? -18.153 9.509 9.718 1.00 90.62 183 SER A N 1
ATOM 1523 C CA . SER A 1 183 ? -19.262 10.050 10.513 1.00 90.62 183 SER A CA 1
ATOM 1524 C C . SER A 1 183 ? -19.971 9.001 11.367 1.00 90.62 183 SER A C 1
ATOM 1526 O O . SER A 1 183 ? -20.591 9.350 12.368 1.00 90.62 183 SER A O 1
ATOM 1528 N N . ASP A 1 184 ? -19.877 7.728 10.988 1.00 91.62 184 ASP A N 1
ATOM 1529 C CA . ASP A 1 184 ? -20.647 6.664 11.617 1.00 91.62 184 ASP A CA 1
ATOM 1530 C C . ASP A 1 184 ? -19.963 6.170 12.898 1.00 91.62 184 ASP A C 1
ATOM 1532 O O . ASP A 1 184 ? -18.749 6.327 13.100 1.00 91.62 184 ASP A O 1
ATOM 1536 N N . LEU A 1 185 ? -20.756 5.539 13.771 1.00 89.62 185 LEU A N 1
ATOM 1537 C CA . LEU A 1 185 ? -20.255 4.857 14.965 1.00 89.62 185 LEU A CA 1
ATOM 1538 C C . LEU A 1 185 ? -19.225 3.795 14.579 1.00 89.62 185 LEU A C 1
ATOM 1540 O O . LEU A 1 185 ? -19.385 3.119 13.566 1.00 89.62 185 LEU A O 1
ATOM 1544 N N . LEU A 1 186 ? -18.205 3.609 15.423 1.00 87.31 186 LEU A N 1
ATOM 1545 C CA . LEU A 1 186 ? -17.054 2.740 15.150 1.00 87.31 186 LEU A CA 1
ATOM 1546 C C . LEU A 1 186 ? -17.455 1.347 14.636 1.00 87.31 186 LEU A C 1
ATOM 1548 O O . LEU A 1 186 ? -16.914 0.887 13.637 1.00 87.31 186 LEU A O 1
ATOM 1552 N N . ILE A 1 187 ? -18.451 0.724 15.267 1.00 87.50 187 ILE A N 1
ATOM 1553 C CA . ILE A 1 187 ? -18.944 -0.616 14.919 1.00 87.50 187 ILE A CA 1
ATOM 1554 C C . ILE A 1 187 ? -19.565 -0.704 13.512 1.00 87.50 187 ILE A C 1
ATOM 1556 O O . ILE A 1 187 ? -19.551 -1.772 12.908 1.00 87.50 187 ILE A O 1
ATOM 1560 N N . ASN A 1 188 ? -20.053 0.418 12.976 1.00 89.12 188 ASN A N 1
ATOM 1561 C CA . ASN A 1 188 ? -20.694 0.527 11.662 1.00 89.12 188 ASN A CA 1
ATOM 1562 C C . ASN A 1 188 ? -19.742 1.068 10.582 1.00 89.12 188 ASN A C 1
ATOM 1564 O O . ASN A 1 188 ? -20.159 1.316 9.447 1.00 89.12 188 ASN A O 1
ATOM 1568 N N . ARG A 1 189 ? -18.467 1.303 10.916 1.00 92.56 189 ARG A N 1
ATOM 1569 C CA . ARG A 1 189 ? -17.497 1.838 9.959 1.00 92.56 189 ARG A CA 1
ATOM 1570 C C . ARG A 1 189 ? -17.035 0.776 8.969 1.00 92.56 189 ARG A C 1
ATOM 1572 O O . ARG A 1 189 ? -16.734 -0.362 9.336 1.00 92.56 189 ARG A O 1
ATOM 1579 N N . HIS A 1 190 ? -16.937 1.211 7.722 1.00 93.75 190 HIS A N 1
ATOM 1580 C CA . HIS A 1 190 ? -16.428 0.489 6.573 1.00 93.75 190 HIS A CA 1
ATOM 1581 C C . HIS A 1 190 ? -15.056 1.031 6.203 1.00 93.75 190 HIS A C 1
ATOM 1583 O O . HIS A 1 190 ? -14.805 2.240 6.198 1.00 93.75 190 HIS A O 1
ATOM 1589 N N . TYR A 1 191 ? -14.174 0.109 5.861 1.00 94.69 191 TYR A N 1
ATOM 1590 C CA . TYR A 1 191 ? -12.793 0.378 5.538 1.00 94.69 191 TYR A CA 1
ATOM 1591 C C . TYR A 1 191 ? -12.426 -0.282 4.218 1.00 94.69 191 TYR A C 1
ATOM 1593 O O . TYR A 1 191 ? -12.953 -1.335 3.853 1.00 94.69 191 TYR A O 1
ATOM 1601 N N . SER A 1 192 ? -11.479 0.324 3.513 1.00 92.44 192 SER A N 1
ATOM 1602 C CA . SER A 1 192 ? -10.868 -0.279 2.334 1.00 92.44 192 SER A CA 1
ATOM 1603 C C . SER A 1 192 ? -9.373 -0.027 2.295 1.00 92.44 192 SER A C 1
ATOM 1605 O O . SER A 1 192 ? -8.892 1.021 2.734 1.00 92.44 192 SER A O 1
ATOM 1607 N N . PHE A 1 193 ? -8.626 -1.002 1.783 1.00 90.81 193 PHE A N 1
ATOM 1608 C CA . PHE A 1 193 ? -7.195 -0.838 1.546 1.00 90.81 193 PHE A CA 1
ATOM 1609 C C . PHE A 1 193 ? -6.946 0.194 0.442 1.00 90.81 193 PHE A C 1
ATOM 1611 O O . PHE A 1 193 ? -7.748 0.349 -0.477 1.00 90.81 193 PHE A O 1
ATOM 1618 N N . ALA A 1 194 ? -5.821 0.903 0.502 1.00 86.94 194 ALA A N 1
ATOM 1619 C CA . ALA A 1 194 ? -5.344 1.650 -0.656 1.00 86.94 194 ALA A CA 1
ATOM 1620 C C . ALA A 1 194 ? -5.013 0.670 -1.796 1.00 86.94 194 ALA A C 1
ATOM 1622 O O . ALA A 1 194 ? -4.536 -0.435 -1.530 1.00 86.94 194 ALA A O 1
ATOM 1623 N N . LEU A 1 195 ? -5.221 1.074 -3.057 1.00 82.19 195 LEU A N 1
ATOM 1624 C CA . LEU A 1 195 ? -4.975 0.229 -4.243 1.00 82.19 195 LEU A CA 1
ATOM 1625 C C . LEU A 1 195 ? -3.585 -0.421 -4.218 1.00 82.19 195 LEU A C 1
ATOM 1627 O O . LEU A 1 195 ? -3.433 -1.606 -4.510 1.00 82.19 195 LEU A O 1
ATOM 1631 N N . LEU A 1 196 ? -2.585 0.338 -3.768 1.00 83.94 196 LEU A N 1
ATOM 1632 C CA . LEU A 1 196 ? -1.211 -0.118 -3.586 1.00 83.94 196 LEU A CA 1
ATOM 1633 C C . LEU A 1 196 ? -1.093 -1.396 -2.740 1.00 83.94 196 LEU A C 1
ATOM 1635 O O . LEU A 1 196 ? -0.258 -2.255 -3.024 1.00 83.94 196 LEU A O 1
ATOM 1639 N N . PHE A 1 197 ? -1.948 -1.553 -1.731 1.00 87.56 197 PHE A N 1
ATOM 1640 C CA . PHE A 1 197 ? -1.916 -2.651 -0.764 1.00 87.56 197 PHE A CA 1
ATOM 1641 C C . PHE A 1 197 ? -2.962 -3.733 -1.018 1.00 87.56 197 PHE A C 1
ATOM 1643 O O . PHE A 1 197 ? -2.908 -4.773 -0.366 1.00 87.56 197 PHE A O 1
ATOM 1650 N N . MET A 1 198 ? -3.861 -3.529 -1.981 1.00 84.81 198 MET A N 1
ATOM 1651 C CA . MET A 1 198 ? -4.861 -4.530 -2.329 1.00 84.81 198 MET A CA 1
ATOM 1652 C C . MET A 1 198 ? -4.216 -5.808 -2.876 1.00 84.81 198 MET A C 1
ATOM 1654 O O . MET A 1 198 ? -3.178 -5.780 -3.562 1.00 84.81 198 MET A O 1
ATOM 1658 N N . SER A 1 199 ? -4.851 -6.935 -2.565 1.00 71.69 199 SER A N 1
ATOM 1659 C CA . SER A 1 199 ? -4.618 -8.203 -3.246 1.00 71.69 199 SER A CA 1
ATOM 1660 C C . SER A 1 199 ? -5.272 -8.140 -4.625 1.00 71.69 199 SER A C 1
ATOM 1662 O O . SER A 1 199 ? -6.419 -7.704 -4.767 1.00 71.69 199 SER A O 1
ATOM 1664 N N . LEU A 1 200 ? -4.523 -8.537 -5.658 1.00 59.59 200 LEU A N 1
ATOM 1665 C CA . LEU A 1 200 ? -5.093 -8.698 -6.992 1.00 59.59 200 LEU A CA 1
ATOM 1666 C C . LEU A 1 200 ? -6.107 -9.846 -6.933 1.00 59.59 200 LEU A C 1
ATOM 1668 O O . LEU A 1 200 ? -5.801 -10.868 -6.307 1.00 59.59 200 LEU A O 1
ATOM 1672 N N . PRO A 1 201 ? -7.285 -9.713 -7.564 1.00 49.66 201 PRO A N 1
ATOM 1673 C CA . PRO A 1 201 ? -8.162 -10.855 -7.733 1.00 49.66 201 PRO A CA 1
ATOM 1674 C C . PRO A 1 201 ? -7.374 -11.918 -8.494 1.00 49.66 201 PRO A C 1
ATOM 1676 O O . PRO A 1 201 ? -6.879 -11.668 -9.592 1.00 49.66 201 PRO A O 1
ATOM 1679 N N . SER A 1 202 ? -7.197 -13.084 -7.874 1.00 41.91 202 SER A N 1
ATOM 1680 C CA . SER A 1 202 ? -6.653 -14.257 -8.543 1.00 41.91 202 SER A CA 1
ATOM 1681 C C . SER A 1 202 ? -7.503 -14.496 -9.786 1.00 41.91 202 SER A C 1
ATOM 1683 O O . SER A 1 202 ? -8.673 -14.864 -9.662 1.00 41.91 202 SER A O 1
ATOM 1685 N N . SER A 1 203 ? -6.938 -14.236 -10.966 1.00 34.97 203 SER A N 1
ATOM 1686 C CA . SER A 1 203 ? -7.484 -14.706 -12.233 1.00 34.97 203 SER A CA 1
ATOM 1687 C C . SER A 1 203 ? -7.810 -16.178 -12.039 1.00 34.97 203 SER A C 1
ATOM 1689 O O . SER A 1 203 ? -6.924 -16.959 -11.682 1.00 34.97 203 SER A O 1
ATOM 1691 N N . GLN A 1 204 ? -9.095 -16.512 -12.142 1.00 32.53 204 GLN A N 1
ATOM 1692 C CA . GLN A 1 204 ? -9.567 -17.877 -11.997 1.00 32.53 204 GLN A CA 1
ATOM 1693 C C . GLN A 1 204 ? -8.700 -18.769 -12.884 1.00 32.53 204 GLN A C 1
ATOM 1695 O O . GLN A 1 204 ? -8.496 -18.481 -14.059 1.00 32.53 204 GLN A O 1
ATOM 1700 N N . THR A 1 205 ? -8.139 -19.794 -12.255 1.00 32.38 205 THR A N 1
ATOM 1701 C CA . THR A 1 205 ? -7.476 -20.943 -12.863 1.00 32.38 205 THR A CA 1
ATOM 1702 C C . THR A 1 205 ? -8.078 -21.274 -14.225 1.00 32.38 205 THR A C 1
ATOM 1704 O O . THR A 1 205 ? -9.226 -21.719 -14.292 1.00 32.38 205 THR A O 1
ATOM 1707 N N . GLU A 1 206 ? -7.296 -21.090 -15.292 1.00 31.41 206 GLU A N 1
ATOM 1708 C CA . GLU A 1 206 ? -7.537 -21.775 -16.558 1.00 31.41 206 GLU A CA 1
ATOM 1709 C C . GLU A 1 206 ? -7.616 -23.268 -16.243 1.00 31.41 206 GLU A C 1
ATOM 1711 O O . GLU A 1 206 ? -6.665 -23.897 -15.775 1.00 31.41 206 GLU A O 1
ATOM 1716 N N . THR A 1 207 ? -8.811 -23.816 -16.402 1.00 28.28 207 THR A N 1
ATOM 1717 C CA . THR A 1 207 ? -9.049 -25.250 -16.354 1.00 28.28 207 THR A CA 1
ATOM 1718 C C . THR A 1 207 ? -8.303 -25.851 -17.547 1.00 28.28 207 THR A C 1
ATOM 1720 O O . THR A 1 207 ? -8.524 -25.382 -18.664 1.00 28.28 207 THR A O 1
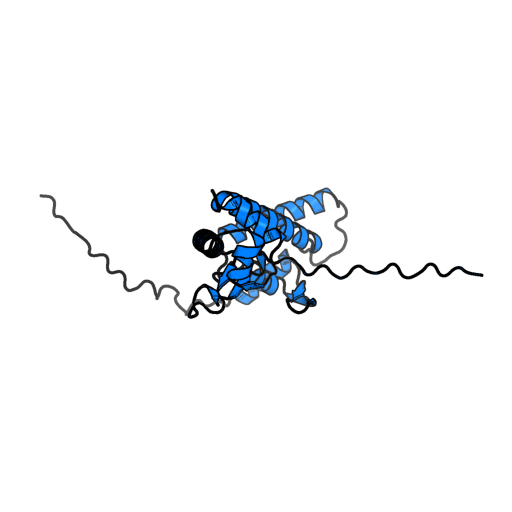ATOM 1723 N N . PRO A 1 208 ? -7.442 -26.871 -17.381 1.00 32.66 208 PRO A N 1
ATOM 1724 C CA . PRO A 1 208 ? -6.894 -27.575 -18.527 1.00 32.66 208 PRO A CA 1
ATOM 1725 C C . PRO A 1 208 ? -8.046 -28.354 -19.168 1.00 32.66 208 PRO A C 1
ATOM 1727 O O . PRO A 1 208 ? -8.468 -29.396 -18.664 1.00 32.66 208 PRO A O 1
ATOM 1730 N N . GLN A 1 209 ? -8.619 -27.814 -20.244 1.00 33.56 209 GLN A N 1
ATOM 1731 C CA . GLN A 1 209 ? -9.575 -28.549 -21.058 1.00 33.56 209 GLN A CA 1
ATOM 1732 C C . GLN A 1 209 ? -8.837 -29.690 -21.760 1.00 33.56 209 GLN A C 1
ATOM 1734 O O . GLN A 1 209 ? -8.080 -29.479 -22.698 1.00 33.56 209 GLN A O 1
ATOM 1739 N N . GLY A 1 210 ? -9.065 -30.891 -21.229 1.00 32.94 210 GLY A N 1
ATOM 1740 C CA . GLY A 1 210 ? -9.395 -32.089 -21.991 1.00 32.94 210 GLY A CA 1
ATOM 1741 C C . GLY A 1 210 ? -8.448 -32.475 -23.120 1.00 32.94 210 GLY A C 1
ATOM 1742 O O . GLY A 1 210 ? -8.595 -32.023 -24.250 1.00 32.94 210 GLY A O 1
ATOM 1743 N N . LEU A 1 211 ? -7.589 -33.451 -22.821 1.00 36.44 211 LEU A N 1
ATOM 1744 C CA . LEU A 1 211 ? -7.166 -34.467 -23.781 1.00 36.44 211 LEU A CA 1
ATOM 1745 C C . LEU A 1 211 ? -8.383 -34.962 -24.578 1.00 36.44 211 LEU A C 1
ATOM 1747 O O . LEU A 1 211 ? -9.235 -35.666 -24.036 1.00 36.44 211 LEU A O 1
ATOM 1751 N N . VAL A 1 212 ? -8.451 -34.607 -25.859 1.00 36.25 212 VAL A N 1
ATOM 1752 C CA . VAL A 1 212 ? -9.240 -35.363 -26.829 1.00 36.25 212 VAL A CA 1
ATOM 1753 C C . VAL A 1 212 ? -8.381 -36.553 -27.230 1.00 36.25 212 VAL A C 1
ATOM 1755 O O . VAL A 1 212 ? -7.364 -36.414 -27.902 1.00 36.25 212 VAL A O 1
ATOM 1758 N N . SER A 1 213 ? -8.772 -37.721 -26.736 1.00 38.31 213 SER A N 1
ATOM 1759 C CA . SER A 1 213 ? -8.352 -39.015 -27.251 1.00 38.31 213 SER A CA 1
ATOM 1760 C C . SER A 1 213 ? -8.807 -39.141 -28.705 1.00 38.31 213 SER A C 1
ATOM 1762 O O . SER A 1 213 ? -10.010 -39.220 -28.963 1.00 38.31 213 SER A O 1
ATOM 1764 N N . GLU A 1 214 ? -7.859 -39.146 -29.638 1.00 39.81 214 GLU A N 1
ATOM 1765 C CA . GLU A 1 214 ? -8.094 -39.639 -30.993 1.00 39.81 214 GLU A CA 1
ATOM 1766 C C . GLU A 1 214 ? -8.305 -41.156 -30.921 1.00 39.81 214 GLU A C 1
ATOM 1768 O O . GLU A 1 214 ? -7.469 -41.900 -30.404 1.00 39.81 214 GLU A O 1
ATOM 1773 N N . SER A 1 215 ? -9.485 -41.572 -31.370 1.00 46.84 215 SER A N 1
ATOM 1774 C CA . SER A 1 215 ? -9.857 -42.946 -31.708 1.00 46.84 215 SER A CA 1
ATOM 1775 C C . SER A 1 215 ? -9.497 -43.263 -33.150 1.00 46.84 215 SER A C 1
ATOM 1777 O O . SER A 1 215 ? -9.756 -42.372 -33.990 1.00 46.84 215 SER A O 1
#

pLDDT: mean 72.39, std 20.87, range [27.36, 95.56]

Radius of gyration: 23.53 Å; chains: 1; bounding box: 44×91×58 Å

Foldseek 3Di:
DDDDDDDDDDPDDPPDPDDPPPPPVCPVVVLVVCCLQQNQWDWDQDPVRDTDIDGPVVVCQQQQAFLVSDHDPVLVVQLVVLQVVLLVVVCVVPVDPDDDPRDNSGPNVSSVVSLVVSLVVLLVVLLVQLPPCSVLVVQCLVPDAQKDALVCSCVSSVDDSVVSVVNVVSCVVSRQKYWPCPVDDRRGIMIGGRNNSHDRPPPPDPDPDDDDDDD